Protein 4N30 (pdb70)

InterPro domains:
  IPR012336 Thioredoxin-like fold [PF13462] (48-202)
  IPR013766 Thioredoxin domain [PS51352] (4-159)
  IPR036249 Thioredoxin-like superfamily [SSF52833] (23-213)

Solvent-accessible surface area: 9488 Å² total; per-residue (Å²): 213,71,174,120,41,107,54,17,24,56,43,76,65,176,7,45,24,15,0,11,0,1,1,1,6,2,3,69,113,0,98,61,12,1,69,157,3,28,164,27,5,89,70,60,94,91,5,5,0,17,4,46,4,8,15,27,150,150,10,23,98,16,1,83,42,1,2,48,2,0,10,1,0,7,94,43,36,28,32,168,8,0,12,35,0,0,68,17,0,14,76,59,12,79,18,94,33,57,5,8,99,82,30,74,5,94,23,100,141,21,73,53,76,123,2,79,131,22,7,161,73,43,139,141,10,32,60,75,9,114,102,19,25,72,54,0,157,97,70,51,6,106,34,9,2,0,0,4,0,68,0,54,116,64,36,111,38,28,94,32,124,25,87,11,88,110,94,49,3,97,62,6,17,64,129,7,3,105,126,84,95,225

Foldseek 3Di:
DDDDDWQQKAADSQAQKEKEWAAFLQDPQCLVQVVVVSVVCVVVRSYMYGYFYDHAPQLPPQRLLLLQLLVLLCVFPINVSSVVSSNQQNVAQPGRNRHHVVNATPDVVDDRVSSNVSSVDPVVSSVRNVVSNVVCVVVVHRDGGKIWMARPVPGDTDIGPGSDDPVRVVVRVCVVDVPPPD

Structure (mmCIF, N/CA/C/O backbone):
data_4N30
#
_entry.id   4N30
#
_cell.length_a   47.797
_cell.length_b   59.380
_cell.length_c   59.553
_cell.angle_alpha   90.00
_cell.angle_beta   90.00
_cell.angle_gamma   90.00
#
_symmetry.space_group_name_H-M   'P 21 21 21'
#
loop_
_entity.id
_entity.type
_entity.pdbx_description
1 polymer 'Protein disulfide isomerase'
2 water water
#
loop_
_atom_site.group_PDB
_atom_site.id
_atom_site.type_symbol
_atom_site.label_atom_id
_atom_site.label_alt_id
_atom_site.label_comp_id
_atom_site.label_asym_id
_atom_site.label_entity_id
_atom_site.label_seq_id
_atom_site.pdbx_PDB_ins_code
_atom_site.Cartn_x
_atom_site.Cartn_y
_atom_site.Cartn_z
_atom_site.occupancy
_atom_site.B_iso_or_equiv
_atom_site.auth_seq_id
_atom_site.auth_comp_id
_atom_site.auth_asym_id
_atom_site.auth_atom_id
_atom_site.pdbx_PDB_model_num
ATOM 1 N N . LYS A 1 40 ? 14.551 5.129 48.504 1.00 48.97 40 LYS A N 1
ATOM 2 C CA . LYS A 1 40 ? 15.749 4.536 47.828 1.00 49.61 40 LYS A CA 1
ATOM 3 C C . LYS A 1 40 ? 16.679 5.654 47.361 1.00 51.11 40 LYS A C 1
ATOM 4 O O . LYS A 1 40 ? 16.223 6.756 47.024 1.00 59.59 40 LYS A O 1
ATOM 10 N N . GLY A 1 41 ? 17.986 5.385 47.393 1.00 45.35 41 GLY A N 1
ATOM 11 C CA . GLY A 1 41 ? 18.995 6.343 46.922 1.00 37.30 41 GLY A CA 1
ATOM 12 C C . GLY A 1 41 ? 19.399 5.950 45.523 1.00 31.51 41 GLY A C 1
ATOM 13 O O . GLY A 1 41 ? 18.668 5.294 44.826 1.00 26.92 41 GLY A O 1
ATOM 14 N N . LEU A 1 42 ? 20.580 6.350 45.124 1.00 27.57 42 LEU A N 1
ATOM 15 C CA . LEU A 1 42 ? 21.080 6.000 43.765 1.00 28.63 42 LEU A CA 1
ATOM 16 C C . LEU A 1 42 ? 21.394 4.517 43.595 1.00 35.41 42 LEU A C 1
ATOM 17 O O . LEU A 1 42 ? 21.932 3.932 44.531 1.00 32.42 42 LEU A O 1
ATOM 22 N N . PRO A 1 43 ? 21.110 3.950 42.405 1.00 33.75 43 PRO A N 1
ATOM 23 C CA . PRO A 1 43 ? 21.434 2.539 42.215 1.00 39.09 43 PRO A CA 1
ATOM 24 C C . PRO A 1 43 ? 22.921 2.211 42.120 1.00 36.64 43 PRO A C 1
ATOM 25 O O . PRO A 1 43 ? 23.812 3.061 41.802 1.00 38.37 43 PRO A O 1
ATOM 29 N N . ALA A 1 44 ? 23.139 0.941 42.453 1.00 35.13 44 ALA A N 1
ATOM 30 C CA . ALA A 1 44 ? 24.445 0.302 42.410 1.00 29.02 44 ALA A CA 1
ATOM 31 C C . ALA A 1 44 ? 24.898 0.191 40.938 1.00 22.89 44 ALA A C 1
ATOM 32 O O . ALA A 1 44 ? 24.120 -0.074 40.009 1.00 28.12 44 ALA A O 1
ATOM 34 N N . ASN A 1 45 ? 26.184 0.375 40.790 1.00 21.65 45 ASN A N 1
ATOM 35 C CA . ASN A 1 45 ? 26.788 0.186 39.494 1.00 21.31 45 ASN A CA 1
ATOM 36 C C . ASN A 1 45 ? 28.033 -0.682 39.681 1.00 19.11 45 ASN A C 1
ATOM 37 O O . ASN A 1 45 ? 27.999 -1.883 39.434 1.00 16.70 45 ASN A O 1
ATOM 42 N N . HIS A 1 46 ? 29.138 -0.091 40.156 1.00 15.38 46 HIS A N 1
ATOM 43 C CA . HIS A 1 46 ? 30.364 -0.848 40.221 1.00 14.33 46 HIS A CA 1
ATOM 44 C C . HIS A 1 46 ? 30.264 -2.015 41.238 1.00 13.15 46 HIS A C 1
ATOM 45 O O . HIS A 1 46 ? 30.938 -2.984 41.011 1.00 13.42 46 HIS A O 1
ATOM 52 N N . SER A 1 47 ? 29.412 -1.869 42.258 1.00 14.20 47 SER A N 1
ATOM 53 C CA . SER A 1 47 ? 29.265 -2.946 43.244 1.00 13.19 47 SER A CA 1
ATOM 54 C C . SER A 1 47 ? 28.209 -3.978 42.886 1.00 12.22 47 SER A C 1
ATOM 55 O O . SER A 1 47 ? 27.955 -4.889 43.727 1.00 12.20 47 SER A O 1
ATOM 58 N N . LEU A 1 48 ? 27.599 -3.884 41.722 1.00 12.73 48 LEU A N 1
ATOM 59 C CA A LEU A 1 48 ? 26.473 -4.725 41.229 0.50 11.59 48 LEU A CA 1
ATOM 60 C CA B LEU A 1 48 ? 26.536 -4.774 41.359 0.50 12.20 48 LEU A CA 1
ATOM 61 C C . LEU A 1 48 ? 27.014 -5.804 40.328 1.00 11.52 48 LEU A C 1
ATOM 62 O O . LEU A 1 48 ? 27.813 -5.502 39.427 1.00 12.88 48 LEU A O 1
ATOM 71 N N . TYR A 1 49 ? 26.600 -7.073 40.528 1.00 11.50 49 TYR A N 1
ATOM 72 C CA . TYR A 1 49 ? 26.906 -8.169 39.627 1.00 10.75 49 TYR A CA 1
ATOM 73 C C . TYR A 1 49 ? 25.588 -8.733 39.199 1.00 13.25 49 TYR A C 1
ATOM 74 O O . TYR A 1 49 ? 24.717 -9.065 40.014 1.00 12.46 49 TYR A O 1
ATOM 83 N N . GLY A 1 50 ? 25.398 -8.900 37.867 1.00 13.95 50 GLY A N 1
ATOM 84 C CA . GLY A 1 50 ? 24.124 -9.414 37.322 1.00 15.94 50 GLY A CA 1
ATOM 85 C C . GLY A 1 50 ? 23.298 -8.325 36.704 1.00 16.76 50 GLY A C 1
ATOM 86 O O . GLY A 1 50 ? 23.752 -7.196 36.488 1.00 18.96 50 GLY A O 1
ATOM 87 N N . ASP A 1 51 ? 22.056 -8.639 36.465 1.00 17.51 51 ASP A N 1
ATOM 88 C CA . ASP A 1 51 ? 21.199 -7.731 35.699 1.00 17.14 51 ASP A CA 1
ATOM 89 C C . ASP A 1 51 ? 20.731 -6.592 36.573 1.00 17.87 51 ASP A C 1
ATOM 90 O O . ASP A 1 51 ? 20.165 -6.839 37.655 1.00 16.83 51 ASP A O 1
ATOM 95 N N . ALA A 1 52 ? 20.911 -5.355 36.189 1.00 18.12 52 ALA A N 1
ATOM 96 C CA . ALA A 1 52 ? 20.480 -4.243 36.978 1.00 17.92 52 ALA A CA 1
ATOM 97 C C . ALA A 1 52 ? 18.951 -4.210 37.251 1.00 19.94 52 ALA A C 1
ATOM 98 O O . ALA A 1 52 ? 18.529 -3.622 38.251 1.00 25.32 52 ALA A O 1
ATOM 100 N N . LYS A 1 53 ? 18.197 -4.828 36.370 1.00 20.28 53 LYS A N 1
ATOM 101 C CA A LYS A 1 53 ? 16.747 -4.772 36.550 0.50 22.60 53 LYS A CA 1
ATOM 102 C CA B LYS A 1 53 ? 16.748 -4.888 36.362 0.50 22.38 53 LYS A CA 1
ATOM 103 C C . LYS A 1 53 ? 16.215 -6.020 37.221 1.00 22.19 53 LYS A C 1
ATOM 104 O O . LYS A 1 53 ? 14.999 -6.247 37.264 1.00 20.95 53 LYS A O 1
ATOM 115 N N . ALA A 1 54 ? 17.104 -6.849 37.821 1.00 18.41 54 ALA A N 1
ATOM 116 C CA . ALA A 1 54 ? 16.652 -8.053 38.517 1.00 17.11 54 ALA A CA 1
ATOM 117 C C . ALA A 1 54 ? 15.605 -7.706 39.598 1.00 14.04 54 ALA A C 1
ATOM 118 O O . ALA A 1 54 ? 15.700 -6.737 40.353 1.00 16.02 54 ALA A O 1
ATOM 120 N N . ARG A 1 55 ? 14.628 -8.620 39.617 1.00 14.77 55 ARG A N 1
ATOM 121 C CA . ARG A 1 55 ? 13.584 -8.532 40.631 1.00 14.88 55 ARG A CA 1
ATOM 122 C C . ARG A 1 55 ? 14.153 -8.633 42.108 1.00 13.68 55 ARG A C 1
ATOM 123 O O . ARG A 1 55 ? 13.685 -7.859 42.954 1.00 15.19 55 ARG A O 1
ATOM 131 N N . TRP A 1 56 ? 15.078 -9.572 42.375 1.00 13.02 56 TRP A N 1
ATOM 132 C CA . TRP A 1 56 ? 15.553 -9.706 43.775 1.00 12.57 56 TRP A CA 1
ATOM 133 C C . TRP A 1 56 ? 17.009 -9.355 43.751 1.00 12.73 56 TRP A C 1
ATOM 134 O O . TRP A 1 56 ? 17.758 -9.665 42.797 1.00 14.03 56 TRP A O 1
ATOM 145 N N . THR A 1 57 ? 17.455 -8.717 44.823 1.00 12.71 57 THR A N 1
ATOM 146 C CA . THR A 1 57 ? 18.888 -8.359 44.984 1.00 11.73 57 THR A CA 1
ATOM 147 C C . THR A 1 57 ? 19.391 -9.060 46.254 1.00 12.38 57 THR A C 1
ATOM 148 O O . THR A 1 57 ? 18.808 -8.874 47.347 1.00 12.31 57 THR A O 1
ATOM 152 N N . ILE A 1 58 ? 20.463 -9.828 46.100 1.00 11.41 58 ILE A N 1
ATOM 153 C CA . ILE A 1 58 ? 21.210 -10.392 47.253 1.00 10.86 58 ILE A CA 1
ATOM 154 C C . ILE A 1 58 ? 22.279 -9.399 47.675 1.00 10.18 58 ILE A C 1
ATOM 155 O O . ILE A 1 58 ? 23.226 -9.151 46.848 1.00 11.20 58 ILE A O 1
ATOM 160 N N . ASN A 1 59 ? 22.117 -8.711 48.801 1.00 9.81 59 ASN A N 1
ATOM 161 C CA . ASN A 1 59 ? 23.156 -7.874 49.391 1.00 9.55 59 ASN A CA 1
ATOM 162 C C . ASN A 1 59 ? 24.076 -8.720 50.219 1.00 9.24 59 ASN A C 1
ATOM 163 O O . ASN A 1 59 ? 23.598 -9.348 51.185 1.00 10.81 59 ASN A O 1
ATOM 168 N N . GLU A 1 60 ? 25.316 -8.868 49.780 1.00 9.18 60 GLU A N 1
ATOM 169 C CA . GLU A 1 60 ? 26.261 -9.776 50.460 1.00 9.74 60 GLU A CA 1
ATOM 170 C C . GLU A 1 60 ? 27.201 -8.926 51.306 1.00 10.52 60 GLU A C 1
ATOM 171 O O . GLU A 1 60 ? 28.062 -8.221 50.758 1.00 10.60 60 GLU A O 1
ATOM 177 N N . TYR A 1 61 ? 26.989 -8.893 52.596 1.00 8.76 61 TYR A N 1
ATOM 178 C CA . TYR A 1 61 ? 27.874 -8.208 53.520 1.00 8.86 61 TYR A CA 1
ATOM 179 C C . TYR A 1 61 ? 29.095 -9.060 53.716 1.00 9.64 61 TYR A C 1
ATOM 180 O O . TYR A 1 61 ? 29.022 -10.211 54.209 1.00 10.19 61 TYR A O 1
ATOM 189 N N . ALA A 1 62 ? 30.256 -8.537 53.354 1.00 9.31 62 ALA A N 1
ATOM 190 C CA . ALA A 1 62 ? 31.450 -9.362 53.194 1.00 9.04 62 ALA A CA 1
ATOM 191 C C . ALA A 1 62 ? 32.740 -8.629 53.482 1.00 10.10 62 ALA A C 1
ATOM 192 O O . ALA A 1 62 ? 32.806 -7.384 53.525 1.00 10.09 62 ALA A O 1
ATOM 194 N N . ASP A 1 63 ? 33.757 -9.442 53.760 1.00 9.11 63 ASP A N 1
ATOM 195 C CA . ASP A 1 63 ? 35.082 -8.977 54.280 1.00 9.13 63 ASP A CA 1
ATOM 196 C C . ASP A 1 63 ? 36.137 -9.747 53.463 1.00 10.03 63 ASP A C 1
ATOM 197 O O . ASP A 1 63 ? 36.047 -10.978 53.300 1.00 9.71 63 ASP A O 1
ATOM 202 N N . LEU A 1 64 ? 37.071 -8.987 52.865 1.00 9.62 64 LEU A N 1
ATOM 203 C CA . LEU A 1 64 ? 38.024 -9.556 51.918 1.00 9.02 64 LEU A CA 1
ATOM 204 C C . LEU A 1 64 ? 39.115 -10.383 52.647 1.00 10.18 64 LEU A C 1
ATOM 205 O O . LEU A 1 64 ? 39.847 -11.083 51.911 1.00 10.50 64 LEU A O 1
ATOM 210 N N . GLU A 1 65 ? 39.180 -10.371 53.951 1.00 9.55 65 GLU A N 1
ATOM 211 C CA . GLU A 1 65 ? 39.998 -11.259 54.777 1.00 9.77 65 GLU A CA 1
ATOM 212 C C . GLU A 1 65 ? 39.255 -12.472 55.242 1.00 9.60 65 GLU A C 1
ATOM 213 O O . GLU A 1 65 ? 39.900 -13.326 55.905 1.00 10.04 65 GLU A O 1
ATOM 219 N N . CYS A 1 66 ? 37.973 -12.576 55.009 1.00 9.08 66 CYS A N 1
ATOM 220 C CA . CYS A 1 66 ? 37.171 -13.660 55.639 1.00 10.26 66 CYS A CA 1
ATOM 221 C C . CYS A 1 66 ? 37.182 -14.887 54.772 1.00 10.10 66 CYS A C 1
ATOM 222 O O . CYS A 1 66 ? 36.916 -14.898 53.563 1.00 10.63 66 CYS A O 1
ATOM 225 N N . PRO A 1 67 ? 37.600 -16.015 55.399 1.00 10.64 67 PRO A N 1
ATOM 226 C CA . PRO A 1 67 ? 37.746 -17.260 54.610 1.00 10.81 67 PRO A CA 1
ATOM 227 C C . PRO A 1 67 ? 36.419 -17.771 54.117 1.00 11.28 67 PRO A C 1
ATOM 228 O O . PRO A 1 67 ? 36.423 -18.520 53.112 1.00 12.21 67 PRO A O 1
ATOM 232 N N . PHE A 1 68 ? 35.366 -17.477 54.829 1.00 10.66 68 PHE A N 1
ATOM 233 C CA . PHE A 1 68 ? 34.022 -17.863 54.331 1.00 11.92 68 PHE A CA 1
ATOM 234 C C . PHE A 1 68 ? 33.635 -17.077 53.092 1.00 11.22 68 PHE A C 1
ATOM 235 O O . PHE A 1 68 ? 33.150 -17.619 52.099 1.00 12.05 68 PHE A O 1
ATOM 243 N N . CYS A 1 69 ? 33.878 -15.788 53.181 1.00 10.05 69 CYS A N 1
ATOM 244 C CA . CYS A 1 69 ? 33.598 -14.950 52.003 1.00 10.09 69 CYS A CA 1
ATOM 245 C C . CYS A 1 69 ? 34.458 -15.354 50.812 1.00 10.33 69 CYS A C 1
ATOM 246 O O . CYS A 1 69 ? 33.953 -15.280 49.676 1.00 11.09 69 CYS A O 1
ATOM 249 N N . LYS A 1 70 ? 35.721 -15.736 51.061 1.00 10.31 70 LYS A N 1
ATOM 250 C CA . LYS A 1 70 ? 36.512 -16.144 49.964 1.00 11.20 70 LYS A CA 1
ATOM 251 C C . LYS A 1 70 ? 35.963 -17.372 49.191 1.00 11.45 70 LYS A C 1
ATOM 252 O O . LYS A 1 70 ? 35.922 -17.376 47.976 1.00 12.42 70 LYS A O 1
ATOM 258 N N A VAL A 1 71 ? 35.497 -18.375 49.906 0.50 12.52 71 VAL A N 1
ATOM 259 N N B VAL A 1 71 ? 35.506 -18.356 49.962 0.50 11.89 71 VAL A N 1
ATOM 260 C CA A VAL A 1 71 ? 34.979 -19.529 49.141 0.50 12.86 71 VAL A CA 1
ATOM 261 C CA B VAL A 1 71 ? 34.885 -19.562 49.369 0.50 12.13 71 VAL A CA 1
ATOM 262 C C A VAL A 1 71 ? 33.538 -19.273 48.661 0.50 12.45 71 VAL A C 1
ATOM 263 C C B VAL A 1 71 ? 33.585 -19.242 48.678 0.50 12.01 71 VAL A C 1
ATOM 264 O O A VAL A 1 71 ? 33.086 -19.803 47.676 0.50 13.24 71 VAL A O 1
ATOM 265 O O B VAL A 1 71 ? 33.298 -19.685 47.577 0.50 13.10 71 VAL A O 1
ATOM 272 N N . TYR A 1 72 ? 32.787 -18.462 49.386 1.00 12.08 72 TYR A N 1
ATOM 273 C CA . TYR A 1 72 ? 31.368 -18.326 49.050 1.00 12.64 72 TYR A CA 1
ATOM 274 C C . TYR A 1 72 ? 31.142 -17.365 47.937 1.00 11.64 72 TYR A C 1
ATOM 275 O O . TYR A 1 72 ? 30.206 -17.603 47.103 1.00 12.63 72 TYR A O 1
ATOM 284 N N . THR A 1 73 ? 31.936 -16.279 47.833 1.00 11.79 73 THR A N 1
ATOM 285 C CA . THR A 1 73 ? 31.569 -15.256 46.864 1.00 11.26 73 THR A CA 1
ATOM 286 C C . THR A 1 73 ? 31.552 -15.801 45.379 1.00 11.16 73 THR A C 1
ATOM 287 O O . THR A 1 73 ? 30.601 -15.533 44.677 1.00 11.37 73 THR A O 1
ATOM 291 N N . PRO A 1 74 ? 32.568 -16.541 44.922 1.00 11.03 74 PRO A N 1
ATOM 292 C CA . PRO A 1 74 ? 32.509 -17.050 43.555 1.00 12.55 74 PRO A CA 1
ATOM 293 C C . PRO A 1 74 ? 31.328 -17.985 43.334 1.00 12.70 74 PRO A C 1
ATOM 294 O O . PRO A 1 74 ? 30.711 -18.035 42.237 1.00 14.40 74 PRO A O 1
ATOM 298 N N . ARG A 1 75 ? 30.941 -18.733 44.359 1.00 13.43 75 ARG A N 1
ATOM 299 C CA . ARG A 1 75 ? 29.855 -19.735 44.232 1.00 14.28 75 ARG A CA 1
ATOM 300 C C . ARG A 1 75 ? 28.543 -18.940 44.137 1.00 12.55 75 ARG A C 1
ATOM 301 O O . ARG A 1 75 ? 27.664 -19.274 43.300 1.00 13.26 75 ARG A O 1
ATOM 309 N N . LEU A 1 76 ? 28.410 -17.863 44.887 1.00 12.72 76 LEU A N 1
ATOM 310 C CA . LEU A 1 76 ? 27.243 -17.062 44.791 1.00 12.25 76 LEU A CA 1
ATOM 311 C C . LEU A 1 76 ? 27.117 -16.332 43.446 1.00 12.25 76 LEU A C 1
ATOM 312 O O . LEU A 1 76 ? 26.014 -16.247 42.860 1.00 12.77 76 LEU A O 1
ATOM 317 N N . LYS A 1 77 ? 28.227 -15.842 42.883 1.00 12.08 77 LYS A N 1
ATOM 318 C CA . LYS A 1 77 ? 28.201 -15.233 41.564 1.00 13.03 77 LYS A CA 1
ATOM 319 C C . LYS A 1 77 ? 27.746 -16.303 40.500 1.00 12.69 77 LYS A C 1
ATOM 320 O O . LYS A 1 77 ? 26.972 -15.931 39.612 1.00 13.58 77 LYS A O 1
ATOM 326 N N A ARG A 1 78 ? 28.207 -17.538 40.622 0.50 13.41 78 ARG A N 1
ATOM 327 N N B ARG A 1 78 ? 28.230 -17.525 40.631 0.50 13.71 78 ARG A N 1
ATOM 328 C CA A ARG A 1 78 ? 27.755 -18.620 39.721 0.50 12.99 78 ARG A CA 1
ATOM 329 C CA B ARG A 1 78 ? 27.845 -18.587 39.706 0.50 14.09 78 ARG A CA 1
ATOM 330 C C A ARG A 1 78 ? 26.242 -18.750 39.798 0.50 13.54 78 ARG A C 1
ATOM 331 C C B ARG A 1 78 ? 26.354 -18.916 39.839 0.50 14.97 78 ARG A C 1
ATOM 332 O O A ARG A 1 78 ? 25.506 -18.837 38.772 0.50 11.59 78 ARG A O 1
ATOM 333 O O B ARG A 1 78 ? 25.742 -19.260 38.840 0.50 16.07 78 ARG A O 1
ATOM 348 N N . TRP A 1 79 ? 25.742 -18.789 41.022 1.00 13.91 79 TRP A N 1
ATOM 349 C CA . TRP A 1 79 ? 24.319 -18.948 41.201 1.00 13.59 79 TRP A CA 1
ATOM 350 C C . TRP A 1 79 ? 23.589 -17.790 40.529 1.00 14.08 79 TRP A C 1
ATOM 351 O O . TRP A 1 79 ? 22.533 -17.984 39.856 1.00 14.32 79 TRP A O 1
ATOM 362 N N . VAL A 1 80 ? 24.064 -16.573 40.681 1.00 13.59 80 VAL A N 1
ATOM 363 C CA . VAL A 1 80 ? 23.413 -15.439 40.060 1.00 13.71 80 VAL A CA 1
ATOM 364 C C . VAL A 1 80 ? 23.485 -15.544 38.535 1.00 14.14 80 VAL A C 1
ATOM 365 O O . VAL A 1 80 ? 22.491 -15.244 37.848 1.00 15.75 80 VAL A O 1
ATOM 369 N N . ASP A 1 81 ? 24.567 -16.087 38.009 1.00 15.46 81 ASP A N 1
ATOM 370 C CA . ASP A 1 81 ? 24.690 -16.338 36.529 1.00 17.45 81 ASP A CA 1
ATOM 371 C C . ASP A 1 81 ? 23.579 -17.205 36.002 1.00 18.54 81 ASP A C 1
ATOM 372 O O . ASP A 1 81 ? 23.099 -16.952 34.879 1.00 20.31 81 ASP A O 1
ATOM 377 N N . SER A 1 82 ? 23.139 -18.175 36.790 1.00 16.68 82 SER A N 1
ATOM 378 C CA . SER A 1 82 ? 22.113 -19.064 36.325 1.00 19.80 82 SER A CA 1
ATOM 379 C C . SER A 1 82 ? 20.722 -18.658 36.775 1.00 20.03 82 SER A C 1
ATOM 380 O O . SER A 1 82 ? 19.787 -19.413 36.447 1.00 22.51 82 SER A O 1
ATOM 383 N N . HIS A 1 83 ? 20.561 -17.527 37.483 1.00 17.37 83 HIS A N 1
ATOM 384 C CA . HIS A 1 83 ? 19.225 -16.982 37.898 1.00 17.41 83 HIS A CA 1
ATOM 385 C C . HIS A 1 83 ? 19.145 -15.556 37.600 1.00 19.42 83 HIS A C 1
ATOM 386 O O . HIS A 1 83 ? 19.306 -14.717 38.498 1.00 18.65 83 HIS A O 1
ATOM 393 N N . PRO A 1 84 ? 18.952 -15.178 36.344 1.00 20.53 84 PRO A N 1
ATOM 394 C CA . PRO A 1 84 ? 18.929 -13.788 35.857 1.00 20.85 84 PRO A CA 1
ATOM 395 C C . PRO A 1 84 ? 17.986 -12.842 36.593 1.00 18.24 84 PRO A C 1
ATOM 396 O O . PRO A 1 84 ? 18.255 -11.639 36.601 1.00 19.47 84 PRO A O 1
ATOM 400 N N A ASP A 1 85 ? 16.981 -13.442 37.250 0.50 18.06 85 ASP A N 1
ATOM 401 N N B ASP A 1 85 ? 16.866 -13.260 37.214 0.50 18.69 85 ASP A N 1
ATOM 402 C CA A ASP A 1 85 ? 16.037 -12.660 38.029 0.50 16.80 85 ASP A CA 1
ATOM 403 C CA B ASP A 1 85 ? 16.073 -12.229 37.937 0.50 16.71 85 ASP A CA 1
ATOM 404 C C A ASP A 1 85 ? 16.578 -12.109 39.368 0.50 14.28 85 ASP A C 1
ATOM 405 C C B ASP A 1 85 ? 16.558 -12.116 39.403 0.50 14.84 85 ASP A C 1
ATOM 406 O O A ASP A 1 85 ? 15.923 -11.292 40.033 0.50 12.69 85 ASP A O 1
ATOM 407 O O B ASP A 1 85 ? 15.800 -11.685 40.248 0.50 15.88 85 ASP A O 1
ATOM 416 N N . VAL A 1 86 ? 17.818 -12.526 39.687 1.00 14.41 86 VAL A N 1
ATOM 417 C CA . VAL A 1 86 ? 18.468 -12.151 40.969 1.00 12.70 86 VAL A CA 1
ATOM 418 C C . VAL A 1 86 ? 19.800 -11.506 40.659 1.00 12.58 86 VAL A C 1
ATOM 419 O O . VAL A 1 86 ? 20.524 -12.011 39.747 1.00 14.48 86 VAL A O 1
ATOM 423 N N . ASN A 1 87 ? 20.091 -10.402 41.315 1.00 11.93 87 ASN A N 1
ATOM 424 C CA . ASN A 1 87 ? 21.439 -9.814 41.180 1.00 12.49 87 ASN A CA 1
ATOM 425 C C . ASN A 1 87 ? 22.081 -9.784 42.542 1.00 12.53 87 ASN A C 1
ATOM 426 O O . ASN A 1 87 ? 21.529 -10.269 43.535 1.00 12.52 87 ASN A O 1
ATOM 431 N N . LEU A 1 88 ? 23.326 -9.332 42.546 1.00 12.06 88 LEU A N 1
ATOM 432 C CA . LEU A 1 88 ? 24.200 -9.399 43.739 1.00 12.04 88 LEU A CA 1
ATOM 433 C C . LEU A 1 88 ? 24.840 -8.059 43.950 1.00 11.80 88 LEU A C 1
ATOM 434 O O . LEU A 1 88 ? 25.382 -7.471 42.972 1.00 13.01 88 LEU A O 1
ATOM 439 N N . VAL A 1 89 ? 24.760 -7.508 45.158 1.00 10.95 89 VAL A N 1
ATOM 440 C CA . VAL A 1 89 ? 25.462 -6.284 45.489 1.00 11.18 89 VAL A CA 1
ATOM 441 C C . VAL A 1 89 ? 26.391 -6.498 46.616 1.00 9.75 89 VAL A C 1
ATOM 442 O O . VAL A 1 89 ? 25.967 -7.068 47.683 1.00 10.68 89 VAL A O 1
ATOM 446 N N . TRP A 1 90 ? 27.690 -6.222 46.448 1.00 10.41 90 TRP A N 1
ATOM 447 C CA . TRP A 1 90 ? 28.642 -6.391 47.531 1.00 10.42 90 TRP A CA 1
ATOM 448 C C . TRP A 1 90 ? 28.411 -5.276 48.533 1.00 10.87 90 TRP A C 1
ATOM 449 O O . TRP A 1 90 ? 28.445 -4.090 48.091 1.00 12.17 90 TRP A O 1
ATOM 460 N N . ARG A 1 91 ? 28.307 -5.567 49.807 1.00 9.66 91 ARG A N 1
ATOM 461 C CA . ARG A 1 91 ? 28.259 -4.556 50.850 1.00 9.59 91 ARG A CA 1
ATOM 462 C C . ARG A 1 91 ? 29.422 -4.785 51.770 1.00 9.84 91 ARG A C 1
ATOM 463 O O . ARG A 1 91 ? 29.743 -5.895 52.181 1.00 10.75 91 ARG A O 1
ATOM 471 N N . HIS A 1 92 ? 30.082 -3.728 52.230 1.00 9.97 92 HIS A N 1
ATOM 472 C CA . HIS A 1 92 ? 31.281 -3.864 53.056 1.00 10.60 92 HIS A CA 1
ATOM 473 C C . HIS A 1 92 ? 30.975 -4.138 54.461 1.00 10.63 92 HIS A C 1
ATOM 474 O O . HIS A 1 92 ? 30.306 -3.308 55.144 1.00 11.04 92 HIS A O 1
ATOM 481 N N . LEU A 1 93 ? 31.607 -5.192 55.016 1.00 10.01 93 LEU A N 1
ATOM 482 C CA . LEU A 1 93 ? 31.669 -5.361 56.427 1.00 10.98 93 LEU A CA 1
ATOM 483 C C . LEU A 1 93 ? 33.003 -6.018 56.752 1.00 10.00 93 LEU A C 1
ATOM 484 O O . LEU A 1 93 ? 33.065 -7.118 57.252 1.00 10.43 93 LEU A O 1
ATOM 489 N N . PRO A 1 94 ? 34.082 -5.204 56.706 1.00 10.66 94 PRO A N 1
ATOM 490 C CA . PRO A 1 94 ? 35.361 -5.696 57.185 1.00 11.53 94 PRO A CA 1
ATOM 491 C C . PRO A 1 94 ? 35.265 -5.892 58.684 1.00 10.36 94 PRO A C 1
ATOM 492 O O . PRO A 1 94 ? 34.914 -4.960 59.410 1.00 12.27 94 PRO A O 1
ATOM 496 N N . LEU A 1 95 ? 35.609 -7.043 59.188 1.00 10.99 95 LEU A N 1
ATOM 497 C CA . LEU A 1 95 ? 35.399 -7.394 60.610 1.00 10.97 95 LEU A CA 1
ATOM 498 C C . LEU A 1 95 ? 36.589 -6.884 61.390 1.00 10.15 95 LEU A C 1
ATOM 499 O O . LEU A 1 95 ? 37.734 -6.941 60.951 1.00 10.19 95 LEU A O 1
ATOM 504 N N . GLN A 1 96 ? 36.342 -6.376 62.589 1.00 10.83 96 GLN A N 1
ATOM 505 C CA . GLN A 1 96 ? 37.397 -5.794 63.400 1.00 10.14 96 GLN A CA 1
ATOM 506 C C . GLN A 1 96 ? 38.543 -6.778 63.629 1.00 11.30 96 GLN A C 1
ATOM 507 O O . GLN A 1 96 ? 39.708 -6.334 63.655 1.00 10.61 96 GLN A O 1
ATOM 513 N N . MET A 1 97 ? 38.269 -8.089 63.782 1.00 10.74 97 MET A N 1
ATOM 514 C CA . MET A 1 97 ? 39.364 -9.045 64.034 1.00 10.45 97 MET A CA 1
ATOM 515 C C . MET A 1 97 ? 40.296 -9.201 62.830 1.00 10.43 97 MET A C 1
ATOM 516 O O . MET A 1 97 ? 41.373 -9.758 63.027 1.00 11.62 97 MET A O 1
ATOM 521 N N . HIS A 1 98 ? 39.874 -8.700 61.653 1.00 9.38 98 HIS A N 1
ATOM 522 C CA . HIS A 1 98 ? 40.737 -8.692 60.506 1.00 10.39 98 HIS A CA 1
ATOM 523 C C . HIS A 1 98 ? 41.522 -7.414 60.278 1.00 10.38 98 HIS A C 1
ATOM 524 O O . HIS A 1 98 ? 42.298 -7.314 59.304 1.00 11.42 98 HIS A O 1
ATOM 531 N N . GLY A 1 99 ? 41.285 -6.435 61.139 1.00 11.24 99 GLY A N 1
ATOM 532 C CA . GLY A 1 99 ? 42.152 -5.250 61.281 1.00 11.63 99 GLY A CA 1
ATOM 533 C C . GLY A 1 99 ? 42.308 -4.412 60.009 1.00 11.41 99 GLY A C 1
ATOM 534 O O . GLY A 1 99 ? 41.398 -4.323 59.154 1.00 12.26 99 GLY A O 1
ATOM 535 N N . GLU A 1 100 ? 43.473 -3.836 59.909 1.00 11.27 100 GLU A N 1
ATOM 536 C CA A GLU A 1 100 ? 43.758 -2.904 58.860 0.50 12.32 100 GLU A CA 1
ATOM 537 C CA B GLU A 1 100 ? 43.635 -2.864 58.840 0.50 12.62 100 GLU A CA 1
ATOM 538 C C . GLU A 1 100 ? 43.637 -3.530 57.484 1.00 11.52 100 GLU A C 1
ATOM 539 O O . GLU A 1 100 ? 43.202 -2.852 56.538 1.00 12.24 100 GLU A O 1
ATOM 550 N N . ALA A 1 101 ? 44.071 -4.731 57.288 1.00 11.92 101 ALA A N 1
ATOM 551 C CA . ALA A 1 101 ? 44.071 -5.362 55.989 1.00 12.08 101 ALA A CA 1
ATOM 552 C C . ALA A 1 101 ? 42.698 -5.355 55.378 1.00 11.73 101 ALA A C 1
ATOM 553 O O . ALA A 1 101 ? 42.541 -5.029 54.206 1.00 10.82 101 ALA A O 1
ATOM 555 N N . ALA A 1 102 ? 41.657 -5.706 56.151 1.00 9.67 102 ALA A N 1
ATOM 556 C CA . ALA A 1 102 ? 40.318 -5.787 55.568 1.00 9.54 102 ALA A CA 1
ATOM 557 C C . ALA A 1 102 ? 39.808 -4.404 55.171 1.00 9.96 102 ALA A C 1
ATOM 558 O O . ALA A 1 102 ? 39.094 -4.222 54.185 1.00 9.77 102 ALA A O 1
ATOM 560 N N . ARG A 1 103 ? 40.133 -3.394 56.012 1.00 10.72 103 ARG A N 1
ATOM 561 C CA . ARG A 1 103 ? 39.701 -1.989 55.668 1.00 11.02 103 ARG A CA 1
ATOM 562 C C . ARG A 1 103 ? 40.437 -1.475 54.413 1.00 11.61 103 ARG A C 1
ATOM 563 O O . ARG A 1 103 ? 39.801 -0.878 53.534 1.00 11.10 103 ARG A O 1
ATOM 571 N N . HIS A 1 104 ? 41.7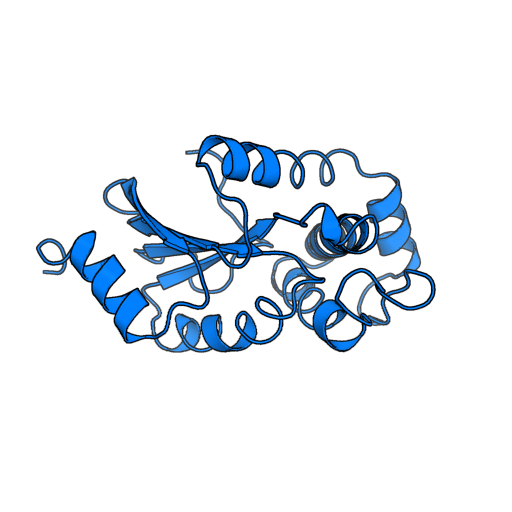59 -1.673 54.377 1.00 10.84 104 HIS A N 1
ATOM 572 C CA . HIS A 1 104 ? 42.525 -1.183 53.219 1.00 10.53 104 HIS A CA 1
ATOM 573 C C . HIS A 1 104 ? 42.027 -1.913 51.972 1.00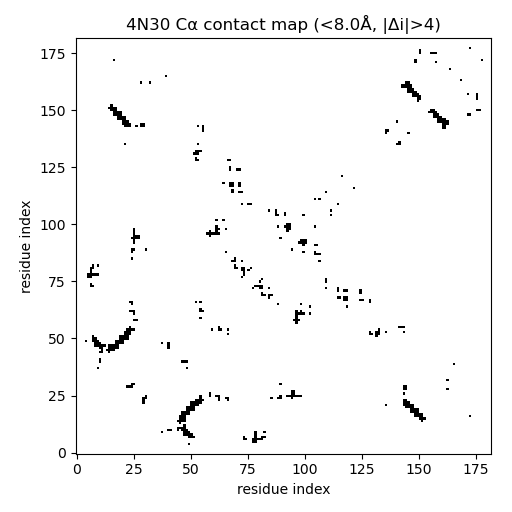 11.57 104 HIS A C 1
ATOM 574 O O . HIS A 1 104 ? 41.921 -1.260 50.914 1.00 11.59 104 HIS A O 1
ATOM 581 N N . GLN A 1 105 ? 41.704 -3.216 52.051 1.00 10.58 105 GLN A N 1
ATOM 582 C CA . GLN A 1 105 ? 41.253 -3.944 50.877 1.00 9.61 105 GLN A CA 1
ATOM 583 C C . GLN A 1 105 ? 39.871 -3.479 50.439 1.00 10.95 105 GLN A C 1
ATOM 584 O O . GLN A 1 105 ? 39.619 -3.413 49.192 1.00 10.55 105 GLN A O 1
ATOM 590 N N . ALA A 1 106 ? 38.970 -3.095 51.364 1.00 9.36 106 ALA A N 1
ATOM 591 C CA . ALA A 1 106 ? 37.712 -2.520 50.988 1.00 9.69 106 ALA A CA 1
ATOM 592 C C . ALA A 1 106 ? 37.943 -1.224 50.159 1.00 10.00 106 ALA A C 1
ATOM 593 O O . ALA A 1 106 ? 37.256 -0.958 49.180 1.00 10.83 106 ALA A O 1
ATOM 595 N N . ARG A 1 107 ? 38.880 -0.425 50.626 1.00 9.91 107 ARG A N 1
ATOM 596 C CA . ARG A 1 107 ? 39.162 0.810 49.887 1.00 9.89 107 ARG A CA 1
ATOM 597 C C . ARG A 1 107 ? 39.753 0.518 48.540 1.00 10.50 107 ARG A C 1
ATOM 598 O O . ARG A 1 107 ? 39.402 1.240 47.554 1.00 11.19 107 ARG A O 1
ATOM 606 N N . LEU A 1 108 ? 40.603 -0.447 48.382 1.00 9.95 108 LEU A N 1
ATOM 607 C CA . LEU A 1 108 ? 41.191 -0.799 47.103 1.00 10.44 108 LEU A CA 1
ATOM 608 C C . LEU A 1 108 ? 40.086 -1.183 46.121 1.00 10.59 108 LEU A C 1
ATOM 609 O O . LEU A 1 108 ? 40.099 -0.707 44.953 1.00 11.38 108 LEU A O 1
ATOM 614 N N . VAL A 1 109 ? 39.062 -1.924 46.566 1.00 9.98 109 VAL A N 1
ATOM 615 C CA . VAL A 1 109 ? 38.089 -2.394 45.581 1.00 10.59 109 VAL A CA 1
ATOM 616 C C . VAL A 1 109 ? 37.158 -1.183 45.153 1.00 11.67 109 VAL A C 1
ATOM 617 O O . VAL A 1 109 ? 36.743 -1.072 43.978 1.00 11.23 109 VAL A O 1
ATOM 621 N N . GLU A 1 110 ? 36.838 -0.279 46.097 1.00 1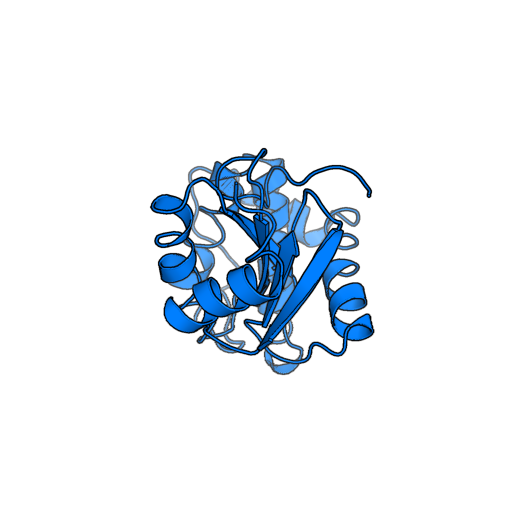0.33 110 GLU A N 1
ATOM 622 C CA . GLU A 1 110 ? 36.070 0.933 45.704 1.00 11.40 110 GLU A CA 1
ATOM 623 C C . GLU A 1 110 ? 36.904 1.735 44.701 1.00 12.89 110 GLU A C 1
ATOM 624 O O . GLU A 1 110 ? 36.337 2.256 43.696 1.00 12.75 110 GLU A O 1
ATOM 630 N N . CYS A 1 111 ? 38.205 1.877 44.977 1.00 10.93 111 CYS A N 1
ATOM 631 C CA . CYS A 1 111 ? 39.052 2.676 44.066 1.00 11.32 111 CYS A CA 1
ATOM 632 C C . CYS A 1 111 ? 39.158 2.002 42.752 1.00 11.83 111 CYS A C 1
ATOM 633 O O . CYS A 1 111 ? 39.309 2.719 41.702 1.00 12.37 111 CYS A O 1
ATOM 636 N N . ALA A 1 112 ? 39.118 0.672 42.650 1.00 11.71 112 ALA A N 1
ATOM 637 C CA . ALA A 1 112 ? 39.065 -0.035 41.397 1.00 11.30 112 ALA A CA 1
ATOM 638 C C . ALA A 1 112 ? 37.804 0.251 40.662 1.00 11.88 112 ALA A C 1
ATOM 639 O O . ALA A 1 112 ? 37.860 0.444 39.349 1.00 12.72 112 ALA A O 1
ATOM 641 N N . GLY A 1 113 ? 36.699 0.303 41.341 1.00 11.51 113 GLY A N 1
ATOM 642 C CA . GLY A 1 113 ? 35.434 0.695 40.740 1.00 14.17 113 GLY A CA 1
ATOM 643 C C . GLY A 1 113 ? 35.500 2.071 40.088 1.00 14.37 113 GLY A C 1
ATOM 644 O O . GLY A 1 113 ? 34.884 2.307 39.047 1.00 14.71 113 GLY A O 1
ATOM 645 N N . ILE A 1 114 ? 36.139 3.024 40.754 1.00 12.76 114 ILE A N 1
ATOM 646 C CA . ILE A 1 114 ? 36.362 4.372 40.151 1.00 12.48 114 ILE A CA 1
ATOM 647 C C . ILE A 1 114 ? 37.100 4.208 38.866 1.00 14.11 114 ILE A C 1
ATOM 648 O O . ILE A 1 114 ? 36.720 4.950 37.871 1.00 13.22 114 ILE A O 1
ATOM 653 N N . GLN A 1 115 ? 38.155 3.440 38.810 1.00 13.01 115 GLN A N 1
ATOM 654 C CA . GLN A 1 115 ? 38.946 3.329 37.571 1.00 14.09 115 GLN A CA 1
ATOM 655 C C . GLN A 1 115 ? 38.271 2.545 36.506 1.00 16.17 115 GLN A C 1
ATOM 656 O O . GLN A 1 115 ? 38.449 2.830 35.265 1.00 19.95 115 GLN A O 1
ATOM 662 N N . GLY A 1 116 ? 37.473 1.543 36.810 1.00 15.01 116 GLY A N 1
ATOM 663 C CA . GLY A 1 116 ? 37.061 0.630 35.839 1.00 14.99 116 GLY A CA 1
ATOM 664 C C . GLY A 1 116 ? 35.674 0.040 36.004 1.00 13.77 116 GLY A C 1
ATOM 665 O O . GLY A 1 116 ? 35.376 -0.994 35.339 1.00 17.32 116 GLY A O 1
ATOM 666 N N . GLY A 1 117 ? 34.877 0.634 36.844 1.00 12.93 117 GLY A N 1
ATOM 667 C CA . GLY A 1 117 ? 33.506 0.192 36.949 1.00 13.55 117 GLY A CA 1
ATOM 668 C C . GLY A 1 117 ? 33.317 -1.156 37.612 1.00 13.62 117 GLY A C 1
ATOM 669 O O . GLY A 1 117 ? 34.177 -1.693 38.325 1.00 13.22 117 GLY A O 1
ATOM 670 N N . ALA A 1 118 ? 32.226 -1.807 37.307 1.00 14.21 118 ALA A N 1
ATOM 671 C CA . ALA A 1 118 ? 31.947 -3.158 37.865 1.00 13.25 118 ALA A CA 1
ATOM 672 C C . ALA A 1 118 ? 32.913 -4.152 37.470 1.00 13.26 118 ALA A C 1
ATOM 673 O O . ALA A 1 118 ? 33.274 -5.066 38.276 1.00 13.93 118 ALA A O 1
ATOM 675 N N . LYS A 1 119 ? 33.380 -4.178 36.260 1.00 13.84 119 LYS A N 1
ATOM 676 C CA . LYS A 1 119 ? 34.271 -5.184 35.834 1.00 14.62 119 LYS A CA 1
ATOM 677 C C . LYS A 1 119 ? 35.571 -5.111 36.676 1.00 15.48 119 LYS A C 1
ATOM 678 O O . LYS A 1 119 ? 36.058 -6.117 37.206 1.00 14.53 119 LYS A O 1
ATOM 684 N N . ALA A 1 120 ? 36.076 -3.894 36.892 1.00 14.21 120 ALA A N 1
ATOM 685 C CA . ALA A 1 120 ? 37.274 -3.726 37.718 1.00 13.18 120 ALA A CA 1
ATOM 686 C C . ALA A 1 120 ? 37.013 -4.055 39.198 1.00 11.60 120 ALA A C 1
ATOM 687 O O . ALA A 1 120 ? 37.904 -4.623 39.839 1.00 12.12 120 ALA A O 1
ATOM 689 N N . PHE A 1 121 ? 35.864 -3.650 39.680 1.00 10.94 121 PHE A N 1
ATOM 690 C CA . PHE A 1 121 ? 35.519 -3.894 41.052 1.00 12.60 121 PHE A CA 1
ATOM 691 C C . PHE A 1 121 ? 35.500 -5.401 41.351 1.00 10.82 121 PHE A C 1
ATOM 692 O O . PHE A 1 121 ? 36.197 -5.864 42.285 1.00 11.47 121 PHE A O 1
ATOM 700 N N . TRP A 1 122 ? 34.816 -6.176 40.543 1.00 10.67 122 TRP A N 1
ATOM 701 C CA . TRP A 1 122 ? 34.735 -7.604 40.808 1.00 10.95 122 TRP A CA 1
ATOM 702 C C . TRP A 1 122 ? 36.009 -8.341 40.477 1.00 10.99 122 TRP A C 1
ATOM 703 O O . TRP A 1 122 ? 36.336 -9.275 41.193 1.00 12.05 122 TRP A O 1
ATOM 714 N N . SER A 1 123 ? 36.772 -7.845 39.517 1.00 12.35 123 SER A N 1
ATOM 715 C CA A SER A 1 123 ? 38.084 -8.400 39.283 0.50 11.82 123 SER A CA 1
ATOM 716 C CA B SER A 1 123 ? 38.077 -8.376 39.273 0.50 12.65 123 SER A CA 1
ATOM 717 C C . SER A 1 123 ? 39.016 -8.123 40.444 1.00 11.92 123 SER A C 1
ATOM 718 O O . SER A 1 123 ? 39.820 -9.001 40.799 1.00 12.20 123 SER A O 1
ATOM 723 N N . ALA A 1 124 ? 38.887 -6.976 41.086 1.00 11.39 124 ALA A N 1
ATOM 724 C CA . ALA A 1 124 ? 39.780 -6.606 42.222 1.00 11.98 124 ALA A CA 1
ATOM 725 C C . ALA A 1 124 ? 39.372 -7.489 43.394 1.00 10.60 124 ALA A C 1
ATOM 726 O O . ALA A 1 124 ? 40.232 -7.871 44.229 1.00 10.80 124 ALA A O 1
ATOM 728 N N . ILE A 1 125 ? 38.056 -7.731 43.591 1.00 10.69 125 ILE A N 1
ATOM 729 C CA . ILE A 1 125 ? 37.622 -8.668 44.668 1.00 11.24 125 ILE A CA 1
ATOM 730 C C . ILE A 1 125 ? 38.303 -10.039 44.498 1.00 12.10 125 ILE A C 1
ATOM 731 O O . ILE A 1 125 ? 38.886 -10.632 45.447 1.00 11.30 125 ILE A O 1
ATOM 736 N N A ASP A 1 126 ? 38.271 -10.601 43.269 0.50 11.74 126 ASP A N 1
ATOM 737 N N B ASP A 1 126 ? 38.233 -10.546 43.273 0.50 13.11 126 ASP A N 1
ATOM 738 C CA A ASP A 1 126 ? 38.943 -11.889 43.010 0.50 11.40 126 ASP A CA 1
ATOM 739 C CA B ASP A 1 126 ? 38.820 -11.809 43.031 0.50 13.67 126 ASP A CA 1
ATOM 740 C C A ASP A 1 126 ? 40.420 -11.806 43.255 0.50 11.01 126 ASP A C 1
ATOM 741 C C B ASP A 1 126 ? 40.332 -11.798 43.224 0.50 12.09 126 ASP A C 1
ATOM 742 O O A ASP A 1 126 ? 41.055 -12.707 43.850 0.50 11.33 126 ASP A O 1
ATOM 743 O O B ASP A 1 126 ? 40.869 -12.751 43.830 0.50 13.32 126 ASP A O 1
ATOM 752 N N . ALA A 1 127 ? 41.024 -10.748 42.748 1.00 11.89 127 ALA A N 1
ATOM 753 C CA . ALA A 1 127 ? 42.482 -10.644 42.891 1.00 12.01 127 ALA A CA 1
ATOM 754 C C . ALA A 1 127 ? 42.868 -10.568 44.357 1.00 11.91 127 ALA A C 1
ATOM 755 O O . ALA A 1 127 ? 43.883 -11.169 44.765 1.00 11.52 127 ALA A O 1
ATOM 757 N N . ILE A 1 128 ? 42.138 -9.827 45.174 1.00 11.24 128 ILE A N 1
ATOM 758 C CA . ILE A 1 128 ? 42.439 -9.676 46.607 1.00 11.95 128 ILE A CA 1
ATOM 759 C C . ILE A 1 128 ? 42.212 -10.994 47.287 1.00 11.66 128 ILE A C 1
ATOM 760 O O . ILE A 1 128 ? 43.069 -11.461 48.104 1.00 10.97 128 ILE A O 1
ATOM 765 N N . PHE A 1 129 ? 41.130 -11.698 46.963 1.00 9.87 129 PHE A N 1
ATOM 766 C CA . PHE A 1 129 ? 40.943 -13.010 47.613 1.00 11.19 129 PHE A CA 1
ATOM 767 C C . PHE A 1 129 ? 42.080 -13.977 47.207 1.00 11.07 129 PHE A C 1
ATOM 768 O O . PHE A 1 129 ? 42.477 -14.808 48.036 1.00 12.09 129 PHE A O 1
ATOM 776 N N . ALA A 1 130 ? 42.583 -13.870 46.003 1.00 10.88 130 ALA A N 1
ATOM 777 C CA . ALA A 1 130 ? 43.706 -14.772 45.586 1.00 11.92 130 ALA A CA 1
ATOM 778 C C . ALA A 1 130 ? 44.994 -14.339 46.192 1.00 12.25 130 ALA A C 1
ATOM 779 O O . ALA A 1 130 ? 45.785 -15.225 46.543 1.00 12.92 130 ALA A O 1
ATOM 781 N N . GLN A 1 131 ? 45.267 -13.076 46.355 1.00 11.95 131 GLN A N 1
ATOM 782 C CA . GLN A 1 131 ? 46.592 -12.591 46.713 1.00 11.49 131 GLN A CA 1
ATOM 783 C C . GLN A 1 131 ? 46.802 -12.376 48.198 1.00 11.66 131 GLN A C 1
ATOM 784 O O . GLN A 1 131 ? 47.944 -12.395 48.625 1.00 12.88 131 GLN A O 1
ATOM 790 N N . SER A 1 132 ? 45.753 -12.012 48.921 1.00 11.21 132 SER A N 1
ATOM 791 C CA . SER A 1 132 ? 45.908 -11.819 50.378 1.00 10.67 132 SER A CA 1
ATOM 792 C C . SER A 1 132 ? 46.273 -13.106 51.118 1.00 10.53 132 SER A C 1
ATOM 793 O O . SER A 1 132 ? 45.745 -14.182 50.762 1.00 11.11 132 SER A O 1
ATOM 796 N N . ALA A 1 133 ? 47.070 -12.961 52.160 1.00 10.24 133 ALA A N 1
ATOM 797 C CA . ALA A 1 133 ? 47.212 -14.065 53.055 1.00 11.32 133 ALA A CA 1
ATOM 798 C C . ALA A 1 133 ? 45.893 -14.448 53.700 1.00 11.43 133 ALA A C 1
ATOM 799 O O . ALA A 1 133 ? 45.734 -15.567 54.157 1.00 11.48 133 ALA A O 1
ATOM 801 N N . GLY A 1 134 ? 44.959 -13.524 53.868 1.00 10.43 134 GLY A N 1
ATOM 802 C CA . GLY A 1 134 ? 43.672 -13.782 54.521 1.00 11.34 134 GLY A CA 1
ATOM 803 C C . GLY A 1 134 ? 43.841 -13.648 56.022 1.00 10.99 134 GLY A C 1
ATOM 804 O O . GLY A 1 134 ? 44.948 -13.578 56.561 1.00 10.63 134 GLY A O 1
ATOM 805 N N . ASN A 1 135 ? 42.675 -13.569 56.683 1.00 10.49 135 ASN A N 1
ATOM 806 C CA . ASN A 1 135 ? 42.631 -13.706 58.140 1.00 9.82 135 ASN A CA 1
ATOM 807 C C . ASN A 1 135 ? 43.335 -12.610 58.877 1.00 10.02 135 ASN A C 1
ATOM 808 O O . ASN A 1 135 ? 43.776 -12.787 60.018 1.00 11.71 135 ASN A O 1
ATOM 813 N N . GLY A 1 136 ? 43.508 -11.441 58.267 1.00 10.62 136 GLY A N 1
ATOM 814 C CA . GLY A 1 136 ? 44.211 -10.315 58.887 1.00 11.97 136 GLY A CA 1
ATOM 815 C C . GLY A 1 136 ? 45.623 -10.201 58.353 1.00 11.49 136 GLY A C 1
ATOM 816 O O . GLY A 1 136 ? 46.245 -9.112 58.533 1.00 12.45 136 GLY A O 1
ATOM 817 N N . GLY A 1 137 ? 46.151 -11.207 57.692 1.00 10.82 137 GLY A N 1
ATOM 818 C CA . GLY A 1 137 ? 47.526 -11.107 57.138 1.00 11.72 137 GLY A CA 1
ATOM 819 C C . GLY A 1 137 ? 47.610 -10.168 55.966 1.00 12.19 137 GLY A C 1
ATOM 820 O O . GLY A 1 137 ? 48.678 -9.514 55.761 1.00 12.63 137 GLY A O 1
ATOM 821 N N . GLY A 1 138 ? 46.544 -9.991 55.172 1.00 10.51 138 GLY A N 1
ATOM 822 C CA . GLY A 1 138 ? 46.536 -8.958 54.127 1.00 11.01 138 GLY A CA 1
ATOM 823 C C . GLY A 1 138 ? 47.417 -9.295 52.931 1.00 11.12 138 GLY A C 1
ATOM 824 O O . GLY A 1 138 ? 48.069 -10.366 52.783 1.00 10.89 138 GLY A O 1
ATOM 825 N N . LEU A 1 139 ? 47.443 -8.324 52.019 1.00 11.76 139 LEU A N 1
ATOM 826 C CA . LEU A 1 139 ? 48.270 -8.395 50.798 1.00 11.95 139 LEU A CA 1
ATOM 827 C C . LEU A 1 139 ? 49.730 -8.188 51.221 1.00 12.45 139 LEU A C 1
ATOM 828 O O . LEU A 1 139 ? 50.035 -7.351 52.093 1.00 13.52 139 LEU A O 1
ATOM 833 N N . PRO A 1 140 ? 50.683 -8.816 50.586 1.00 12.54 140 PRO A N 1
ATOM 834 C CA . PRO A 1 140 ? 52.113 -8.550 50.875 1.00 13.94 140 PRO A CA 1
ATOM 835 C C . PRO A 1 140 ? 52.430 -7.098 50.619 1.00 13.96 140 PRO A C 1
ATOM 836 O O . PRO A 1 140 ? 52.128 -6.538 49.549 1.00 13.47 140 PRO A O 1
ATOM 840 N N . GLY A 1 141 ? 52.997 -6.400 51.605 1.00 13.89 141 GLY A N 1
ATOM 841 C CA . GLY A 1 141 ? 53.307 -5.004 51.498 1.00 17.39 141 GLY A CA 1
ATOM 842 C C . GLY A 1 141 ? 52.064 -4.124 51.334 1.00 16.59 141 GLY A C 1
ATOM 843 O O . GLY A 1 141 ? 52.131 -2.977 50.865 1.00 19.12 141 GLY A O 1
ATOM 844 N N . GLY A 1 142 ? 50.875 -4.677 51.559 1.00 15.56 142 GLY A N 1
ATOM 845 C CA . GLY A 1 142 ? 49.642 -3.935 51.253 1.00 16.34 142 GLY A CA 1
ATOM 846 C C . GLY A 1 142 ? 49.399 -3.759 49.741 1.00 16.47 142 GLY A C 1
ATOM 847 O O . GLY A 1 142 ? 48.466 -2.980 49.321 1.00 16.64 142 GLY A O 1
ATOM 848 N N . THR A 1 143 ? 50.162 -4.477 48.887 1.00 14.61 143 THR A N 1
ATOM 849 C CA . THR A 1 143 ? 50.189 -4.142 47.460 1.00 15.81 143 THR A CA 1
ATOM 850 C C . THR A 1 143 ? 49.408 -5.137 46.684 1.00 16.80 143 THR A C 1
ATOM 851 O O . THR A 1 143 ? 49.565 -6.372 46.853 1.00 21.14 143 THR A O 1
ATOM 855 N N . LEU A 1 144 ? 48.512 -4.671 45.828 1.00 14.49 144 LEU A N 1
ATOM 856 C CA . LEU A 1 144 ? 47.748 -5.559 44.938 1.00 15.33 144 LEU A CA 1
ATOM 857 C C . LEU A 1 144 ? 48.438 -5.688 43.607 1.00 15.93 144 LEU A C 1
ATOM 858 O O . LEU A 1 144 ? 48.796 -4.631 43.023 1.00 16.71 144 LEU A O 1
ATOM 863 N N . ASP A 1 145 ? 48.648 -6.901 43.081 1.00 15.42 145 ASP A N 1
ATOM 864 C CA . ASP A 1 145 ? 49.183 -7.077 41.714 1.00 17.37 145 ASP A CA 1
ATOM 865 C C . ASP A 1 145 ? 48.027 -7.101 40.751 1.00 18.48 145 ASP A C 1
ATOM 866 O O . ASP A 1 145 ? 47.315 -8.090 40.616 1.00 17.71 145 ASP A O 1
ATOM 871 N N . PHE A 1 146 ? 47.770 -5.985 40.103 1.00 17.64 146 PHE A N 1
ATOM 872 C CA . PHE A 1 146 ? 46.596 -5.944 39.197 1.00 19.60 146 PHE A CA 1
ATOM 873 C C . PHE A 1 146 ? 47.005 -5.006 38.096 1.00 19.73 146 PHE A C 1
ATOM 874 O O . PHE A 1 146 ? 46.594 -3.836 38.091 1.00 19.52 146 PHE A O 1
ATOM 882 N N . PRO A 1 147 ? 47.832 -5.499 37.161 1.00 19.06 147 PRO A N 1
ATOM 883 C CA . PRO A 1 147 ? 48.500 -4.543 36.219 1.00 19.45 147 PRO A CA 1
ATOM 884 C C . PRO A 1 147 ? 47.614 -3.927 35.173 1.00 19.88 147 PRO A C 1
ATOM 885 O O . PRO A 1 147 ? 48.066 -2.974 34.536 1.00 22.45 147 PRO A O 1
ATOM 889 N N . GLU A 1 148 ? 46.407 -4.417 35.025 1.00 21.35 148 GLU A N 1
ATOM 890 C CA . GLU A 1 148 ? 45.451 -3.718 34.116 1.00 22.98 148 GLU A CA 1
ATOM 891 C C . GLU A 1 148 ? 44.951 -2.401 34.717 1.00 20.44 148 GLU A C 1
ATOM 892 O O . GLU A 1 148 ? 44.446 -1.528 33.953 1.00 19.14 148 GLU A O 1
ATOM 898 N N . LEU A 1 149 ? 45.119 -2.199 36.027 1.00 17.54 149 LEU A N 1
ATOM 899 C CA . LEU A 1 149 ? 44.798 -0.939 36.653 1.00 17.18 149 LEU A CA 1
ATOM 900 C C . LEU A 1 149 ? 46.042 -0.119 36.799 1.00 16.03 149 LEU A C 1
ATOM 901 O O . LEU A 1 149 ? 47.154 -0.638 36.718 1.00 17.90 149 LEU A O 1
ATOM 906 N N . ASP A 1 150 ? 45.807 1.170 37.090 1.00 15.10 150 ASP A N 1
ATOM 907 C CA . ASP A 1 150 ? 46.919 2.096 37.388 1.00 16.02 150 ASP A CA 1
ATOM 908 C C . ASP A 1 150 ? 47.194 1.947 38.877 1.00 15.05 150 ASP A C 1
ATOM 909 O O . ASP A 1 150 ? 46.434 2.431 39.741 1.00 14.39 150 ASP A O 1
ATOM 914 N N . GLN A 1 151 ? 48.305 1.247 39.170 1.00 16.85 151 GLN A N 1
ATOM 915 C CA . GLN A 1 151 ? 48.521 0.870 40.588 1.00 16.47 151 GLN A CA 1
ATOM 916 C C . GLN A 1 151 ? 48.834 2.045 41.498 1.00 15.36 151 GLN A C 1
ATOM 917 O O . GLN A 1 151 ? 48.318 2.140 42.585 1.00 15.43 151 GLN A O 1
ATOM 923 N N . ALA A 1 152 ? 49.702 2.975 41.056 1.00 15.59 152 ALA A N 1
ATOM 924 C CA . ALA A 1 152 ? 49.986 4.079 41.909 1.00 14.83 152 ALA A CA 1
ATOM 925 C C . ALA A 1 152 ? 48.737 4.936 42.178 1.00 12.90 152 ALA A C 1
ATOM 926 O O . ALA A 1 152 ? 48.538 5.423 43.292 1.00 14.25 152 ALA A O 1
ATOM 928 N N . ARG A 1 153 ? 47.943 5.073 41.109 1.00 13.55 153 ARG A N 1
ATOM 929 C CA . ARG A 1 153 ? 46.647 5.793 41.228 1.00 13.46 153 ARG A CA 1
ATOM 930 C C . ARG A 1 153 ? 45.703 5.087 42.260 1.00 12.00 153 ARG A C 1
ATOM 931 O O . ARG A 1 153 ? 45.100 5.686 43.113 1.00 11.78 153 ARG A O 1
ATOM 939 N N . LEU A 1 154 ? 45.643 3.777 42.101 1.00 11.55 154 LEU A N 1
ATOM 940 C CA . LEU A 1 154 ? 44.830 2.908 43.028 1.00 12.68 154 LEU A CA 1
ATOM 941 C C . LEU A 1 154 ? 45.216 3.132 44.527 1.00 14.15 154 LEU A C 1
ATOM 942 O O . LEU A 1 154 ? 44.393 3.362 45.390 1.00 13.81 154 LEU A O 1
ATOM 947 N N . GLU A 1 155 ? 46.556 3.103 44.714 1.00 14.90 155 GLU A N 1
ATOM 948 C CA . GLU A 1 155 ? 47.007 3.271 46.093 1.00 17.76 155 GLU A CA 1
ATOM 949 C C . GLU A 1 155 ? 46.732 4.641 46.657 1.00 15.22 155 GLU A C 1
ATOM 950 O O . GLU A 1 155 ? 46.419 4.819 47.813 1.00 16.39 155 GLU A O 1
ATOM 956 N N . LYS A 1 156 ? 46.886 5.695 45.819 1.00 14.31 156 LYS A N 1
ATOM 957 C CA . LYS A 1 156 ? 46.570 6.995 46.313 1.00 13.17 156 LYS A CA 1
ATOM 958 C C . LYS A 1 156 ? 45.123 7.127 46.709 1.00 11.10 156 LYS A C 1
ATOM 959 O O . LYS A 1 156 ? 44.787 7.787 47.679 1.00 13.51 156 LYS A O 1
ATOM 965 N N . CYS A 1 157 ? 44.253 6.626 45.826 1.00 12.43 157 CYS A N 1
ATOM 966 C CA . CYS A 1 157 ? 42.845 6.692 46.129 1.00 12.04 157 CYS A CA 1
ATOM 967 C C . CYS A 1 157 ? 42.498 5.937 47.466 1.00 12.56 157 CYS A C 1
ATOM 968 O O . CYS A 1 157 ? 41.741 6.478 48.268 1.00 13.12 157 CYS A O 1
ATOM 971 N N . ALA A 1 158 ? 43.147 4.788 47.664 1.00 13.66 158 ALA A N 1
ATOM 972 C CA . ALA A 1 158 ? 42.845 4.080 48.948 1.00 13.95 158 ALA A CA 1
ATOM 973 C C . ALA A 1 158 ? 43.329 4.899 50.110 1.00 17.12 158 ALA A C 1
ATOM 974 O O . ALA A 1 158 ? 42.634 4.923 51.156 1.00 19.00 158 ALA A O 1
ATOM 976 N N . LYS A 1 159 ? 44.447 5.606 49.984 1.00 15.24 159 LYS A N 1
ATOM 977 C CA . LYS A 1 159 ? 44.929 6.465 51.037 1.00 17.22 159 LYS A CA 1
ATOM 978 C C . LYS A 1 159 ? 44.101 7.720 51.281 1.00 18.12 159 LYS A C 1
ATOM 979 O O . LYS A 1 159 ? 43.925 8.186 52.430 1.00 20.21 159 LYS A O 1
ATOM 985 N N . ASP A 1 160 ? 43.634 8.369 50.209 1.00 15.81 160 ASP A N 1
ATOM 986 C CA . ASP A 1 160 ? 43.187 9.748 50.299 1.00 17.00 160 ASP A CA 1
ATOM 987 C C . ASP A 1 160 ? 41.700 9.952 50.104 1.00 15.51 160 ASP A C 1
ATOM 988 O O . ASP A 1 160 ? 41.172 10.936 50.559 1.00 17.90 160 ASP A O 1
ATOM 993 N N . ASN A 1 161 ? 41.023 9.078 49.356 1.00 14.24 161 ASN A N 1
ATOM 994 C CA . ASN A 1 161 ? 39.651 9.440 48.929 1.00 13.29 161 ASN A CA 1
ATOM 995 C C . ASN A 1 161 ? 38.698 9.187 50.086 1.00 13.47 161 ASN A C 1
ATOM 996 O O . ASN A 1 161 ? 38.441 8.045 50.515 1.00 14.65 161 ASN A O 1
ATOM 1001 N N . GLU A 1 162 ? 38.113 10.277 50.589 1.00 15.84 162 GLU A N 1
ATOM 1002 C CA . GLU A 1 162 ? 37.206 10.194 51.733 1.00 15.31 162 GLU A CA 1
ATOM 1003 C C . GLU A 1 162 ? 35.821 9.842 51.319 1.00 14.86 162 GLU A C 1
ATOM 1004 O O . GLU A 1 162 ? 35.075 9.343 52.180 1.00 15.69 162 GLU A O 1
ATOM 1010 N N . LEU A 1 163 ? 35.441 10.057 50.056 1.00 15.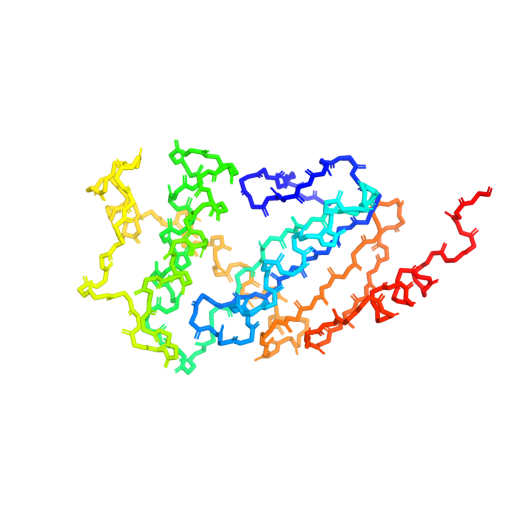34 163 LEU A N 1
ATOM 1011 C CA . LEU A 1 163 ? 34.107 9.650 49.597 1.00 14.83 163 LEU A CA 1
ATOM 1012 C C . LEU A 1 163 ? 33.975 8.144 49.673 1.00 15.41 163 LEU A C 1
ATOM 1013 O O . LEU A 1 163 ? 32.976 7.617 50.209 1.00 15.43 163 LEU A O 1
ATOM 1018 N N . ILE A 1 164 ? 35.011 7.448 49.161 1.00 13.50 164 ILE A N 1
ATOM 1019 C CA . ILE A 1 164 ? 34.935 5.981 49.185 1.00 14.44 164 ILE A CA 1
ATOM 1020 C C . ILE A 1 164 ? 34.995 5.443 50.606 1.00 14.17 164 ILE A C 1
ATOM 1021 O O . ILE A 1 164 ? 34.318 4.469 50.990 1.00 15.21 164 ILE A O 1
ATOM 1026 N N . ASP A 1 165 ? 35.789 6.116 51.446 1.00 14.03 165 ASP A N 1
ATOM 1027 C CA . ASP A 1 165 ? 35.935 5.704 52.874 1.00 16.61 165 ASP A CA 1
ATOM 1028 C C . ASP A 1 165 ? 34.576 5.844 53.519 1.00 18.17 165 ASP A C 1
ATOM 1029 O O . ASP A 1 165 ? 34.165 4.892 54.265 1.00 17.19 165 ASP A O 1
ATOM 1034 N N . SER A 1 166 ? 33.843 6.909 53.229 1.00 16.54 166 SER A N 1
ATOM 1035 C CA A SER A 1 166 ? 32.523 7.187 53.772 0.50 19.23 166 SER A CA 1
ATOM 1036 C CA B SER A 1 166 ? 32.554 7.145 53.842 0.50 18.07 166 SER A CA 1
ATOM 1037 C C . SER A 1 166 ? 31.580 6.111 53.357 1.00 18.44 166 SER A C 1
ATOM 1038 O O . SER A 1 166 ? 30.731 5.671 54.167 1.00 18.64 166 SER A O 1
ATOM 1043 N N . ASP A 1 167 ? 31.707 5.637 52.090 1.00 15.99 167 ASP A N 1
ATOM 1044 C CA . ASP A 1 167 ? 30.750 4.685 51.578 1.00 16.57 167 ASP A CA 1
ATOM 1045 C C . ASP A 1 167 ? 30.982 3.346 52.260 1.00 14.58 167 ASP A C 1
ATOM 1046 O O . ASP A 1 167 ? 29.993 2.626 52.551 1.00 15.40 167 ASP A O 1
ATOM 1051 N N . ILE A 1 168 ? 32.211 2.975 52.497 1.00 13.92 168 ILE A N 1
ATOM 1052 C CA . ILE A 1 168 ? 32.520 1.768 53.277 1.00 13.22 168 ILE A CA 1
ATOM 1053 C C . ILE A 1 168 ? 31.944 1.850 54.683 1.00 14.66 168 ILE A C 1
ATOM 1054 O O . ILE A 1 168 ? 31.278 0.915 55.170 1.00 14.69 168 ILE A O 1
ATOM 1059 N N . LYS A 1 169 ? 32.197 2.965 55.363 1.00 15.95 169 LYS A N 1
ATOM 1060 C CA A LYS A 1 169 ? 31.684 3.215 56.693 0.50 16.37 169 LYS A CA 1
ATOM 1061 C CA B LYS A 1 169 ? 31.709 3.160 56.692 0.50 16.69 169 LYS A CA 1
ATOM 1062 C C . LYS A 1 169 ? 30.188 3.163 56.738 1.00 17.61 169 LYS A C 1
ATOM 1063 O O . LYS A 1 169 ? 29.636 2.623 57.726 1.00 16.52 169 LYS A O 1
ATOM 1074 N N . LEU A 1 170 ? 29.486 3.658 55.738 1.00 14.64 170 LEU A N 1
ATOM 1075 C CA . LEU A 1 170 ? 28.044 3.641 55.681 1.00 19.03 170 LEU A CA 1
ATOM 1076 C C . LEU A 1 170 ? 27.546 2.204 55.623 1.00 16.08 170 LEU A C 1
ATOM 1077 O O . LEU A 1 170 ? 26.551 1.834 56.302 1.00 15.20 170 LEU A O 1
ATOM 1082 N N . ASP A 1 171 ? 28.144 1.368 54.756 1.00 13.81 171 ASP A N 1
ATOM 1083 C CA . ASP A 1 171 ? 27.733 -0.065 54.738 1.00 13.29 171 ASP A CA 1
ATOM 1084 C C . ASP A 1 171 ? 27.935 -0.695 56.099 1.00 12.82 171 ASP A C 1
ATOM 1085 O O . ASP A 1 171 ? 27.024 -1.419 56.552 1.00 13.06 171 ASP A O 1
ATOM 1090 N N . ILE A 1 172 ? 29.028 -0.399 56.783 1.00 12.20 172 ILE A N 1
ATOM 1091 C CA . ILE A 1 172 ? 29.299 -0.985 58.086 1.00 12.97 172 ILE A CA 1
ATOM 1092 C C . ILE A 1 172 ? 28.269 -0.522 59.140 1.00 14.33 172 ILE A C 1
ATOM 1093 O O . ILE A 1 172 ? 27.654 -1.304 59.906 1.00 14.68 172 ILE A O 1
ATOM 1098 N N . ASP A 1 173 ? 27.921 0.759 59.060 1.00 14.87 173 ASP A N 1
ATOM 1099 C CA . ASP A 1 173 ? 26.931 1.378 59.984 1.00 14.28 173 ASP A CA 1
ATOM 1100 C C . ASP A 1 173 ? 25.572 0.786 59.730 1.00 16.36 173 ASP A C 1
ATOM 1101 O O . ASP A 1 173 ? 24.844 0.438 60.719 1.00 16.67 173 ASP A O 1
ATOM 1106 N N . ILE A 1 174 ? 25.172 0.577 58.480 1.00 15.07 174 ILE A N 1
ATOM 1107 C CA . ILE A 1 174 ? 23.911 -0.070 58.157 1.00 16.04 174 ILE A CA 1
ATOM 1108 C C . ILE A 1 174 ? 23.898 -1.488 58.675 1.00 15.02 174 ILE A C 1
ATOM 1109 O O . ILE A 1 174 ? 22.902 -1.954 59.304 1.00 14.97 174 ILE A O 1
ATOM 1114 N N . ALA A 1 175 ? 25.001 -2.225 58.422 1.00 13.86 175 ALA A N 1
ATOM 1115 C CA . ALA A 1 175 ? 25.107 -3.562 58.967 1.00 13.36 175 ALA A CA 1
ATOM 1116 C C . ALA A 1 175 ? 24.881 -3.600 60.441 1.00 14.62 175 ALA A C 1
ATOM 1117 O O . ALA A 1 175 ? 24.107 -4.446 60.931 1.00 13.88 175 ALA A O 1
ATOM 1119 N N . ARG A 1 176 ? 25.539 -2.727 61.189 1.00 14.25 176 ARG A N 1
ATOM 1120 C CA . ARG A 1 176 ? 25.434 -2.736 62.637 1.00 15.26 176 ARG A CA 1
ATOM 1121 C C . ARG A 1 176 ? 24.036 -2.338 63.056 1.00 14.05 176 ARG A C 1
ATOM 1122 O O . ARG A 1 176 ? 23.511 -2.958 64.022 1.00 15.07 176 ARG A O 1
ATOM 1130 N N . SER A 1 177 ? 23.399 -1.436 62.370 1.00 14.60 177 SER A N 1
ATOM 1131 C CA . SER A 1 177 ? 21.990 -1.020 62.676 1.00 17.45 177 SER A CA 1
ATOM 1132 C C . SER A 1 177 ? 21.083 -2.191 62.515 1.00 16.94 177 SER A C 1
ATOM 1133 O O . SER A 1 177 ? 19.976 -2.262 63.138 1.00 20.12 177 SER A O 1
ATOM 1136 N N . LYS A 1 178 ? 21.412 -3.158 61.656 1.00 16.42 178 LYS A N 1
ATOM 1137 C CA . LYS A 1 178 ? 20.567 -4.349 61.379 1.00 16.01 178 LYS A CA 1
ATOM 1138 C C . LYS A 1 178 ? 21.055 -5.463 62.271 1.00 15.51 178 LYS A C 1
ATOM 1139 O O . LYS A 1 178 ? 20.530 -6.577 62.180 1.00 17.20 178 LYS A O 1
ATOM 1145 N N . GLY A 1 179 ? 22.013 -5.259 63.150 1.00 13.43 179 GLY A N 1
ATOM 1146 C CA . GLY A 1 179 ? 22.437 -6.353 64.026 1.00 13.33 179 GLY A CA 1
ATOM 1147 C C . GLY A 1 179 ? 23.315 -7.395 63.336 1.00 13.69 179 GLY A C 1
ATOM 1148 O O . GLY A 1 179 ? 23.508 -8.514 63.884 1.00 14.11 179 GLY A O 1
ATOM 1149 N N . ILE A 1 180 ? 23.929 -7.061 62.236 1.00 13.33 180 ILE A N 1
ATOM 1150 C CA . ILE A 1 180 ? 24.799 -7.998 61.489 1.00 12.94 180 ILE A CA 1
ATOM 1151 C C . ILE A 1 180 ? 26.199 -7.983 62.104 1.00 13.68 180 ILE A C 1
ATOM 1152 O O . ILE A 1 180 ? 26.761 -6.873 62.378 1.00 14.99 180 ILE A O 1
ATOM 1157 N N . THR A 1 181 ? 26.750 -9.103 62.460 1.00 12.67 181 THR A N 1
ATOM 1158 C CA . THR A 1 181 ? 28.033 -9.157 63.153 1.00 14.16 181 THR A CA 1
ATOM 1159 C C . THR A 1 181 ? 29.054 -10.008 62.441 1.00 14.97 181 THR A C 1
ATOM 1160 O O . THR A 1 181 ? 30.212 -10.014 62.887 1.00 19.12 181 THR A O 1
ATOM 1164 N N . ALA A 1 182 ? 28.667 -10.860 61.472 1.00 12.29 182 ALA A N 1
ATOM 1165 C CA . ALA A 1 182 ? 29.586 -11.863 60.901 1.00 12.19 182 ALA A CA 1
ATOM 1166 C C . ALA A 1 182 ? 29.421 -11.863 59.398 1.00 10.75 182 ALA A C 1
ATOM 1167 O O . ALA A 1 182 ? 28.434 -11.368 58.889 1.00 11.83 182 ALA A O 1
ATOM 1169 N N . THR A 1 183 ? 30.413 -12.432 58.700 1.00 10.72 183 THR A N 1
ATOM 1170 C CA . THR A 1 183 ? 30.405 -12.472 57.242 1.00 9.85 183 THR A CA 1
ATOM 1171 C C . THR A 1 183 ? 30.590 -13.836 56.705 1.00 10.10 183 THR A C 1
ATOM 1172 O O . THR A 1 183 ? 31.258 -14.702 57.352 1.00 11.08 183 THR A O 1
ATOM 1176 N N . PRO A 1 184 ? 29.970 -14.208 55.623 1.00 10.27 184 PRO A N 1
ATOM 1177 C CA . PRO A 1 184 ? 28.993 -13.379 54.872 1.00 10.12 184 PRO A CA 1
ATOM 1178 C C . PRO A 1 184 ? 27.645 -13.385 55.539 1.00 9.75 184 PRO A C 1
ATOM 1179 O O . PRO A 1 184 ? 27.210 -14.404 56.192 1.00 10.90 184 PRO A O 1
ATOM 1183 N N . THR A 1 185 ? 26.950 -12.287 55.469 1.00 10.40 185 THR A N 1
ATOM 1184 C CA . THR A 1 185 ? 25.506 -12.251 55.859 1.00 9.27 185 THR A CA 1
ATOM 1185 C C . THR A 1 185 ? 24.798 -11.658 54.657 1.00 10.51 185 THR A C 1
ATOM 1186 O O . THR A 1 185 ? 25.302 -10.718 54.007 1.00 10.44 185 THR A O 1
ATOM 1190 N N . LEU A 1 186 ? 23.683 -12.259 54.281 1.00 10.29 186 LEU A N 1
ATOM 1191 C CA . LEU A 1 186 ? 22.862 -11.784 53.138 1.00 9.93 186 LEU A CA 1
ATOM 1192 C C . LEU A 1 186 ? 21.655 -11.020 53.585 1.00 10.01 186 LEU A C 1
ATOM 1193 O O . LEU A 1 186 ? 21.019 -11.474 54.520 1.00 11.21 186 LEU A O 1
ATOM 1198 N N . VAL A 1 187 ? 21.364 -9.959 52.882 1.00 9.95 187 VAL A N 1
ATOM 1199 C CA . VAL A 1 187 ? 20.032 -9.316 52.998 1.00 11.32 187 VAL A CA 1
ATOM 1200 C C . VAL A 1 187 ? 19.464 -9.434 51.581 1.00 10.48 187 VAL A C 1
ATOM 1201 O O . VAL A 1 187 ? 19.981 -8.754 50.690 1.00 9.75 187 VAL A O 1
ATOM 1205 N N . ILE A 1 188 ? 18.392 -10.226 51.426 1.00 11.09 188 ILE A N 1
ATOM 1206 C CA . ILE A 1 188 ? 17.815 -10.412 50.086 1.00 10.82 188 ILE A CA 1
ATOM 1207 C C . ILE A 1 188 ? 16.586 -9.521 50.035 1.00 11.28 188 ILE A C 1
ATOM 1208 O O . ILE A 1 188 ? 15.705 -9.658 50.852 1.00 11.25 188 ILE A O 1
ATOM 1213 N N . ARG A 1 189 ? 16.566 -8.571 49.093 1.00 11.82 189 ARG A N 1
ATOM 1214 C CA . ARG A 1 189 ? 15.486 -7.602 48.950 1.00 13.53 189 ARG A CA 1
ATOM 1215 C C . ARG A 1 189 ? 14.691 -7.984 47.701 1.00 13.39 189 ARG A C 1
ATOM 1216 O O . ARG A 1 189 ? 15.234 -8.220 46.610 1.00 13.48 189 ARG A O 1
ATOM 1224 N N . ASP A 1 190 ? 13.350 -7.903 47.801 1.00 13.51 190 ASP A N 1
ATOM 1225 C CA . ASP A 1 190 ? 12.478 -7.925 46.624 1.00 13.04 190 ASP A CA 1
ATOM 1226 C C . ASP A 1 190 ? 12.238 -6.482 46.149 1.00 12.34 190 ASP A C 1
ATOM 1227 O O . ASP A 1 190 ? 11.726 -5.659 46.882 1.00 13.78 190 ASP A O 1
ATOM 1232 N N . ASN A 1 191 ? 12.835 -6.189 44.979 1.00 13.34 191 ASN A N 1
ATOM 1233 C CA . ASN A 1 191 ? 12.816 -4.827 44.457 1.00 15.08 191 ASN A CA 1
ATOM 1234 C C . ASN A 1 191 ? 11.395 -4.362 44.034 1.00 15.28 191 ASN A C 1
ATOM 1235 O O . ASN A 1 191 ? 11.217 -3.157 43.799 1.00 20.87 191 ASN A O 1
ATOM 1240 N N . GLN A 1 192 ? 10.488 -5.289 43.871 1.00 14.13 192 GLN A N 1
ATOM 1241 C CA . GLN A 1 192 ? 9.080 -4.971 43.504 1.00 14.92 192 GLN A CA 1
ATOM 1242 C C . GLN A 1 192 ? 8.320 -4.537 44.731 1.00 15.95 192 GLN A C 1
ATOM 1243 O O . GLN A 1 192 ? 7.435 -3.636 44.646 1.00 18.70 192 GLN A O 1
ATOM 1249 N N . THR A 1 193 ? 8.566 -5.125 45.896 1.00 12.74 193 THR A N 1
ATOM 1250 C CA . THR A 1 193 ? 7.705 -4.895 47.095 1.00 13.66 193 THR A CA 1
ATOM 1251 C C . THR A 1 193 ? 8.434 -4.152 48.191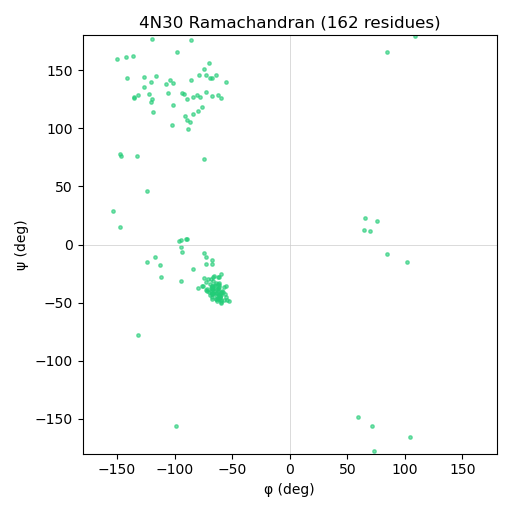 1.00 14.50 193 THR A C 1
ATOM 1252 O O . THR A 1 193 ? 7.777 -3.682 49.135 1.00 15.11 193 THR A O 1
ATOM 1256 N N . GLY A 1 194 ? 9.758 -4.124 48.140 1.00 15.32 194 GLY A N 1
ATOM 1257 C CA . GLY A 1 194 ? 10.501 -3.568 49.224 1.00 16.29 194 GLY A CA 1
ATOM 1258 C C . GLY A 1 194 ? 10.793 -4.504 50.400 1.00 15.53 194 GLY A C 1
ATOM 1259 O O . GLY A 1 194 ? 11.555 -4.098 51.282 1.00 16.95 194 GLY A O 1
ATOM 1260 N N . ARG A 1 195 ? 10.210 -5.705 50.436 1.00 14.24 195 ARG A N 1
ATOM 1261 C CA . ARG A 1 195 ? 10.407 -6.573 51.567 1.00 13.41 195 ARG A CA 1
ATOM 1262 C C . ARG A 1 195 ? 11.844 -7.163 51.469 1.00 13.59 195 ARG A C 1
ATOM 1263 O O . ARG A 1 195 ? 12.381 -7.416 50.364 1.00 13.56 195 ARG A O 1
ATOM 1271 N N . SER A 1 196 ? 12.397 -7.466 52.641 1.00 11.87 196 SER A N 1
ATOM 1272 C CA . SER A 1 196 ? 13.735 -8.116 52.680 1.00 12.62 196 SER A CA 1
ATOM 1273 C C . SER A 1 196 ? 13.811 -9.140 53.768 1.00 12.60 196 SER A C 1
ATOM 1274 O O . SER A 1 196 ? 12.963 -9.205 54.642 1.00 13.38 196 SER A O 1
ATOM 1277 N N . VAL A 1 197 ? 14.799 -10.020 53.639 1.00 11.02 197 VAL A N 1
ATOM 1278 C CA . VAL A 1 197 ? 15.038 -11.033 54.640 1.00 10.71 197 VAL A CA 1
ATOM 1279 C C . VAL A 1 197 ? 16.542 -11.205 54.813 1.00 11.71 197 VAL A C 1
ATOM 1280 O O . VAL A 1 197 ? 17.316 -11.199 53.845 1.00 12.17 197 VAL A O 1
ATOM 1284 N N . LYS A 1 198 ? 16.979 -11.442 56.038 1.00 11.63 198 LYS A N 1
ATOM 1285 C CA . LYS A 1 198 ? 18.408 -11.596 56.354 1.00 12.00 198 LYS A CA 1
ATOM 1286 C C . LYS A 1 198 ? 18.706 -13.070 56.555 1.00 12.06 198 LYS A C 1
ATOM 1287 O O . LYS A 1 198 ? 17.943 -13.857 57.244 1.00 13.67 198 LYS A O 1
ATOM 1293 N N . LEU A 1 199 ? 19.843 -13.534 56.105 1.00 11.92 199 LEU A N 1
ATOM 1294 C CA . LEU A 1 199 ? 20.304 -14.906 56.296 1.00 11.45 199 LEU A CA 1
ATOM 1295 C C . LEU A 1 199 ? 21.754 -14.778 56.701 1.00 10.18 199 LEU A C 1
ATOM 1296 O O . LEU A 1 199 ? 22.576 -14.203 56.002 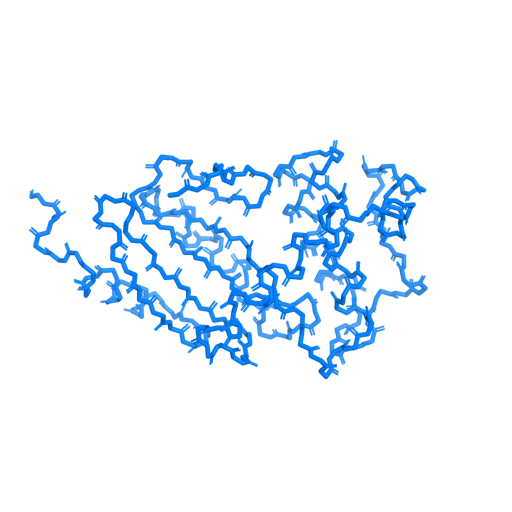1.00 10.44 199 LEU A O 1
ATOM 1301 N N . GLU A 1 200 ? 22.132 -15.376 57.814 1.00 11.15 200 GLU A N 1
ATOM 1302 C CA . GLU A 1 200 ? 23.535 -15.381 58.259 1.00 12.53 200 GLU A CA 1
ATOM 1303 C C . GLU A 1 200 ? 24.198 -16.578 57.747 1.00 13.71 200 GLU A C 1
ATOM 1304 O O . GLU A 1 200 ? 23.685 -17.656 58.110 1.00 15.67 200 GLU A O 1
ATOM 1310 N N . GLY A 1 201 ? 25.370 -16.456 57.105 1.00 13.29 201 GLY A N 1
ATOM 1311 C CA . GLY A 1 201 ? 26.162 -17.642 56.661 1.00 14.97 201 GLY A CA 1
ATOM 1312 C C . GLY A 1 201 ? 26.155 -17.838 55.178 1.00 12.06 201 GLY A C 1
ATOM 1313 O O . GLY A 1 201 ? 25.685 -17.008 54.356 1.00 13.04 201 GLY A O 1
ATOM 1314 N N . MET A 1 202 ? 26.884 -18.900 54.826 1.00 13.16 202 MET A N 1
ATOM 1315 C CA . MET A 1 202 ? 27.060 -19.362 53.452 1.00 14.20 202 MET A CA 1
ATOM 1316 C C . MET A 1 202 ? 25.825 -20.045 52.922 1.00 13.69 202 MET A C 1
ATOM 1317 O O . MET A 1 202 ? 25.820 -21.294 52.683 1.00 16.22 202 MET A O 1
ATOM 1322 N N . ALA A 1 203 ? 24.781 -19.292 52.615 1.00 13.36 203 ALA A N 1
ATOM 1323 C CA . ALA A 1 203 ? 23.485 -19.878 52.221 1.00 14.19 203 ALA A CA 1
ATOM 1324 C C . ALA A 1 203 ? 23.640 -20.686 50.934 1.00 14.62 203 ALA A C 1
ATOM 1325 O O . ALA A 1 203 ? 24.043 -20.138 49.896 1.00 15.76 203 ALA A O 1
ATOM 1327 N N . ASP A 1 204 ? 23.146 -21.947 50.980 1.00 15.15 204 ASP A N 1
ATOM 1328 C CA . ASP A 1 204 ? 23.140 -22.861 49.863 1.00 15.22 204 ASP A CA 1
ATOM 1329 C C . ASP A 1 204 ? 21.917 -22.645 48.994 1.00 15.75 204 ASP A C 1
ATOM 1330 O O . ASP A 1 204 ? 21.124 -21.713 49.216 1.00 15.37 204 ASP A O 1
ATOM 1335 N N . GLU A 1 205 ? 21.797 -23.351 47.884 1.00 15.85 205 GLU A N 1
ATOM 1336 C CA . GLU A 1 205 ? 20.709 -23.016 46.969 1.00 15.45 205 GLU A CA 1
ATOM 1337 C C . GLU A 1 205 ? 19.367 -23.196 47.636 1.00 14.21 205 GLU A C 1
ATOM 1338 O O . GLU A 1 205 ? 18.463 -22.404 47.314 1.00 13.87 205 GLU A O 1
ATOM 1344 N N . THR A 1 206 ? 19.189 -24.184 48.516 1.00 12.85 206 THR A N 1
ATOM 1345 C CA . THR A 1 206 ? 17.904 -24.429 49.149 1.00 13.32 206 THR A CA 1
ATOM 1346 C C . THR A 1 206 ? 17.505 -23.225 50.029 1.00 12.93 206 THR A C 1
ATOM 1347 O O . THR A 1 206 ? 16.351 -22.797 50.132 1.00 12.47 206 THR A O 1
ATOM 1351 N N . THR A 1 207 ? 18.495 -22.721 50.776 1.00 11.96 207 THR A N 1
ATOM 1352 C CA . THR A 1 207 ? 18.348 -21.544 51.599 1.00 11.99 207 THR A CA 1
ATOM 1353 C C . THR A 1 207 ? 17.954 -20.323 50.739 1.00 11.39 207 THR A C 1
ATOM 1354 O O . THR A 1 207 ? 17.012 -19.580 51.105 1.00 11.39 207 THR A O 1
ATOM 1358 N N . LEU A 1 208 ? 18.632 -20.089 49.632 1.00 11.01 208 LEU A N 1
ATOM 1359 C CA . LEU A 1 208 ? 18.325 -18.962 48.807 1.00 10.21 208 LEU A CA 1
ATOM 1360 C C . LEU A 1 208 ? 16.898 -19.082 48.251 1.00 11.22 208 LEU A C 1
ATOM 1361 O O . LEU A 1 208 ? 16.129 -18.118 48.238 1.00 11.53 208 LEU A O 1
ATOM 1366 N N . LEU A 1 209 ? 16.587 -20.255 47.699 1.00 11.29 209 LEU A N 1
ATOM 1367 C CA . LEU A 1 209 ? 15.238 -20.453 47.102 1.00 11.88 209 LEU A CA 1
ATOM 1368 C C . LEU A 1 209 ? 14.182 -20.284 48.121 1.00 10.86 209 LEU A C 1
ATOM 1369 O O . LEU A 1 209 ? 13.094 -19.729 47.871 1.00 10.96 209 LEU A O 1
ATOM 1374 N N . SER A 1 210 ? 14.381 -20.888 49.321 1.00 12.01 210 SER A N 1
ATOM 1375 C CA . SER A 1 210 ? 13.357 -20.747 50.351 1.00 11.17 210 SER A CA 1
ATOM 1376 C C . SER A 1 210 ? 13.205 -19.349 50.926 1.00 11.13 210 SER A C 1
ATOM 1377 O O . SER A 1 210 ? 12.113 -18.942 51.296 1.00 11.19 210 SER A O 1
ATOM 1380 N N . ALA A 1 211 ? 14.296 -18.605 50.942 1.00 10.73 211 ALA A N 1
ATOM 1381 C CA . ALA A 1 211 ? 14.197 -17.167 51.369 1.00 10.84 211 ALA A CA 1
ATOM 1382 C C . ALA A 1 211 ? 13.410 -16.381 50.338 1.00 10.62 211 ALA A C 1
ATOM 1383 O O . ALA A 1 211 ? 12.612 -15.539 50.773 1.00 10.70 211 ALA A O 1
ATOM 1385 N N . ILE A 1 212 ? 13.668 -16.635 49.038 1.00 10.62 212 ILE A N 1
ATOM 1386 C CA . ILE A 1 212 ? 12.910 -15.833 48.032 1.00 10.70 212 ILE A CA 1
ATOM 1387 C C . ILE A 1 212 ? 11.416 -16.261 48.096 1.00 11.34 212 ILE A C 1
ATOM 1388 O O . ILE A 1 212 ? 10.514 -15.440 47.968 1.00 11.26 212 ILE A O 1
ATOM 1393 N N . ASP A 1 213 ? 11.148 -17.558 48.297 1.00 10.27 213 ASP A N 1
ATOM 1394 C CA . ASP A 1 213 ? 9.798 -18.053 48.467 1.00 10.77 213 ASP A CA 1
ATOM 1395 C C . ASP A 1 213 ? 9.150 -17.386 49.678 1.00 10.41 213 ASP A C 1
ATOM 1396 O O . ASP A 1 213 ? 7.972 -17.016 49.640 1.00 10.61 213 ASP A O 1
ATOM 1401 N N . TRP A 1 214 ? 9.916 -17.248 50.771 1.00 9.72 214 TRP A N 1
ATOM 1402 C CA . TRP A 1 214 ? 9.355 -16.530 51.923 1.00 10.37 214 TRP A CA 1
ATOM 1403 C C . TRP A 1 214 ? 9.000 -15.066 51.610 1.00 11.51 214 TRP A C 1
ATOM 1404 O O . TRP A 1 214 ? 7.942 -14.567 52.026 1.00 11.20 214 TRP A O 1
ATOM 1415 N N . LEU A 1 215 ? 9.827 -14.422 50.784 1.00 10.62 215 LEU A N 1
ATOM 1416 C CA . LEU A 1 215 ? 9.522 -13.048 50.385 1.00 11.13 215 LEU A CA 1
ATOM 1417 C C . LEU A 1 215 ? 8.261 -12.980 49.500 1.00 11.19 215 LEU A C 1
ATOM 1418 O O . LEU A 1 215 ? 7.464 -12.025 49.659 1.00 12.64 215 LEU A O 1
ATOM 1423 N N . ALA A 1 216 ? 8.120 -13.914 48.567 1.00 11.31 216 ALA A N 1
ATOM 1424 C CA . ALA A 1 216 ? 7.352 -13.617 47.387 1.00 13.20 216 ALA A CA 1
ATOM 1425 C C . ALA A 1 216 ? 6.706 -14.840 46.713 1.00 12.57 216 ALA A C 1
ATOM 1426 O O . ALA A 1 216 ? 6.234 -14.653 45.543 1.00 14.67 216 ALA A O 1
ATOM 1428 N N . LYS A 1 217 ? 6.377 -15.881 47.432 1.00 12.31 217 LYS A N 1
ATOM 1429 C CA . LYS A 1 217 ? 5.855 -17.141 46.737 1.00 12.72 217 LYS A CA 1
ATOM 1430 C C . LYS A 1 217 ? 4.549 -16.790 46.006 1.00 14.26 217 LYS A C 1
ATOM 1431 O O . LYS A 1 217 ? 4.204 -17.449 45.015 1.00 15.73 217 LYS A O 1
ATOM 1437 N N . ASP A 1 218 ? 3.687 -15.875 46.511 1.00 13.65 218 ASP A N 1
ATOM 1438 C CA . ASP A 1 218 ? 2.371 -15.588 45.880 1.00 13.36 218 ASP A CA 1
ATOM 1439 C C . ASP A 1 218 ? 2.462 -14.482 44.850 1.00 15.46 218 ASP A C 1
ATOM 1440 O O . ASP A 1 218 ? 1.442 -14.104 44.269 1.00 16.75 218 ASP A O 1
ATOM 1445 N N . LEU A 1 219 ? 3.658 -13.965 44.543 1.00 16.75 219 LEU A N 1
ATOM 1446 C CA . LEU A 1 219 ? 3.816 -12.862 43.601 1.00 17.54 219 LEU A CA 1
ATOM 1447 C C . LEU A 1 219 ? 4.746 -13.232 42.488 1.00 22.43 219 LEU A C 1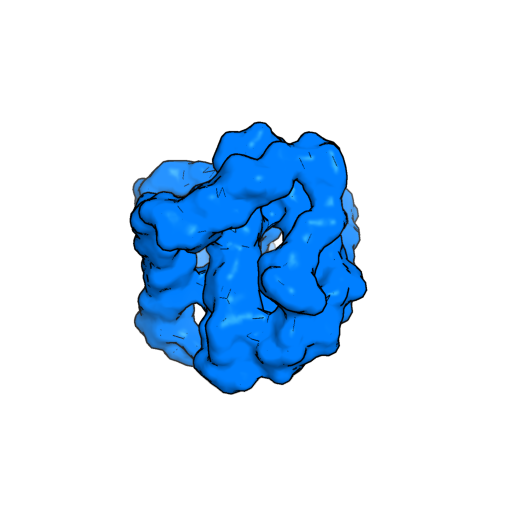
ATOM 1448 O O . LEU A 1 219 ? 5.555 -12.426 42.058 1.00 26.95 219 LEU A O 1
ATOM 1453 N N . LEU A 1 220 ? 4.516 -14.428 41.945 1.00 21.74 220 LEU A N 1
ATOM 1454 C CA . LEU A 1 220 ? 5.388 -14.948 40.906 1.00 24.15 220 LEU A CA 1
ATOM 1455 C C . LEU A 1 220 ? 4.667 -15.165 39.570 1.00 28.56 220 LEU A C 1
ATOM 1456 O O . LEU A 1 220 ? 5.366 -15.500 38.583 1.00 30.74 220 LEU A O 1
ATOM 1461 N N . GLU A 1 221 ? 3.323 -15.068 39.557 1.00 33.64 221 GLU A N 1
ATOM 1462 C CA . GLU A 1 221 ? 2.465 -15.062 38.328 1.00 42.66 221 GLU A CA 1
ATOM 1463 C C . GLU A 1 221 ? 1.879 -16.400 37.917 1.00 51.35 221 GLU A C 1
ATOM 1464 O O . GLU A 1 221 ? 1.962 -16.810 36.750 1.00 57.33 221 GLU A O 1
#

Radius of gyration: 15.99 Å; Cα contacts (8 Å, |Δi|>4): 302; chains: 1; bounding box: 51×35×30 Å

B-factor: mean 16.41, std 7.04, range [8.31, 67.01]

Organism: Pseudomonas aeruginosa (NCBI:txid287)

Secondary structure (DSSP, 8-state):
--SPPSTTEE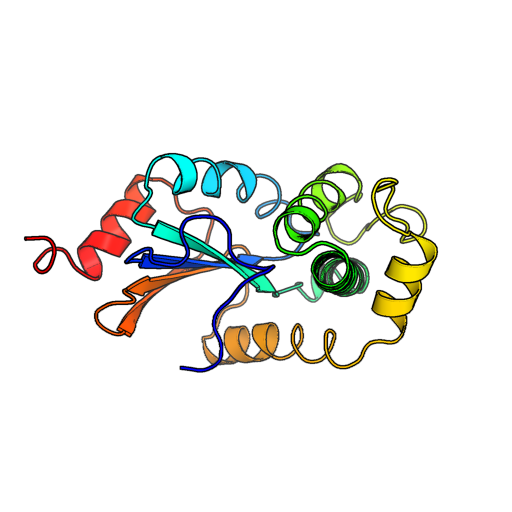S-TT-SEEEEEEE-TT-HHHHHHHHHHHHHHHT-TTEEEEEEE---GGGHHHHHHHHHHHHHHHHHHHHHHHHHHHHHHHHHS--TT--SGGG----TTS-HHHHHHHHHH-HHHHHHHHHHHHHHHHTT--SSSEEEEEETTT--EEEEES---HHHHHHHHHHHHTTS--

Nearest PDB structures (foldseek):
  4n30-assembly1_A  TM=1.006E+00  e=3.598E-40  Pseudomonas aeruginosa
  6mhh-assembly1_A-3  TM=7.768E-01  e=2.062E-08  Proteus mirabilis
  6nen-assembly1_A  TM=7.843E-01  e=9.944E-08  Proteus mirabilis
  4xvw-assembly3_E  TM=7.789E-01  e=2.253E-07  Proteus mirabilis ATCC 29906
  9edl-assembly1_A  TM=6.232E-01  e=1.936E-08  Francisella tularensis subsp. tularensis SCHU S4

CATH classification: 3.40.30.10

Sequence (182 aa):
KGLPANHSLLYGDAKKARWTINEYADLECPFCKVVYTPRLKRRWVDSHPDDVNLVWRHLPLQMHGEEAARHQARLVECAGIQGGAKAFWSSAIDDAIFAQSAGNGGGLPGGTLDFPELDQARLEKCAKDNELIDSSDIKKLDIDIARSKGITATPTLVIRDNQTGRSVKLEGMADETTLLSAIDWLAKDLLE